Protein 8XJP (pdb70)

Structure (mmCIF, N/CA/C/O backbone):
data_8XJP
#
_entry.id   8XJP
#
_cell.length_a   77.716
_cell.length_b   77.716
_cell.length_c   139.152
_cell.angle_alpha   90.00
_cell.angle_beta   90.00
_cell.angle_gamma   90.00
#
_symmetry.space_group_name_H-M   'P 43 21 2'
#
loop_
_entity.id
_entity.type
_entity.pdbx_description
1 polymer Sulfotransferase
2 non-polymer "ADENOSINE-3'-5'-DIPHOSPHATE"
3 non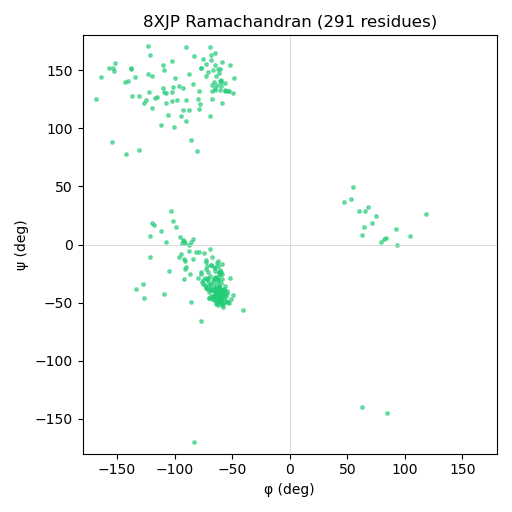-polymer 2-BROMOPHENOL
4 water water
#
loop_
_atom_site.group_PDB
_atom_site.id
_atom_site.type_symbol
_atom_site.label_atom_id
_atom_site.label_alt_id
_atom_site.label_comp_id
_atom_site.label_asym_id
_atom_site.label_entity_id
_atom_site.label_seq_id
_atom_site.pdbx_PDB_ins_code
_atom_site.Cartn_x
_atom_site.Cartn_y
_atom_site.Cartn_z
_atom_site.occupancy
_atom_site.B_iso_or_equiv
_atom_site.auth_seq_id
_atom_site.auth_comp_id
_atom_site.auth_asym_id
_atom_site.auth_atom_id
_atom_site.pdbx_PDB_model_num
ATOM 1 N N . THR A 1 3 ? -11.342 38.043 18.834 1.00 22.87 3 THR A N 1
ATOM 2 C CA . THR A 1 3 ? -11.118 37.771 17.416 1.00 25.79 3 THR A CA 1
ATOM 3 C C . THR A 1 3 ? -10.312 36.472 17.226 1.00 25.68 3 THR A C 1
ATOM 4 O O . THR A 1 3 ? -10.534 35.724 16.267 1.00 24.44 3 THR A O 1
ATOM 8 N N . VAL A 1 4 ? -9.381 36.194 18.143 1.00 20.27 4 VAL A N 1
ATOM 9 C CA . VAL A 1 4 ? -8.680 34.914 18.077 1.00 21.26 4 VAL A CA 1
ATOM 10 C C . VAL A 1 4 ? -9.592 33.763 18.481 1.00 18.01 4 VAL A C 1
ATOM 11 O O . VAL A 1 4 ? -9.316 32.611 18.126 1.00 17.38 4 VAL A O 1
ATOM 15 N N . ASP A 1 5 ? -10.700 34.044 19.182 1.00 20.82 5 ASP A N 1
ATOM 16 C CA . ASP A 1 5 ? -11.471 32.960 19.798 1.00 21.39 5 ASP A CA 1
ATOM 17 C C . ASP A 1 5 ? -11.908 31.902 18.804 1.00 16.41 5 ASP A C 1
ATOM 18 O O . ASP A 1 5 ? -11.929 30.713 19.143 1.00 14.37 5 ASP A O 1
ATOM 23 N N . ARG A 1 6 ? -12.231 32.299 17.576 1.00 13.34 6 ARG A N 1
ATOM 24 C CA . ARG A 1 6 ? -12.671 31.327 16.592 1.00 17.40 6 ARG A CA 1
ATOM 25 C C . ARG A 1 6 ? -11.595 30.294 16.273 1.00 14.51 6 ARG A C 1
ATOM 26 O O . ARG A 1 6 ? -11.918 29.232 15.742 1.00 11.87 6 ARG A O 1
ATOM 34 N N . TYR A 1 7 ? -10.326 30.563 16.590 1.00 14.02 7 TYR A N 1
ATOM 35 C CA . TYR A 1 7 ? -9.280 29.586 16.309 1.00 14.88 7 TYR A CA 1
ATOM 36 C C . TYR A 1 7 ? -9.009 28.627 17.461 1.00 12.32 7 TYR A C 1
ATOM 37 O O . TYR A 1 7 ? -8.450 27.546 17.225 1.00 12.14 7 TYR A O 1
ATOM 46 N N . LEU A 1 8 ? -9.379 28.998 18.681 1.00 8.03 8 LEU A N 1
ATOM 47 C CA . LEU A 1 8 ? -9.051 28.234 19.875 1.00 9.72 8 LEU A CA 1
ATOM 48 C C . LEU A 1 8 ? -9.952 27.019 19.995 1.00 13.89 8 LEU A C 1
ATOM 49 O O . LEU A 1 8 ? -11.101 27.030 19.539 1.00 13.08 8 LEU A O 1
ATOM 54 N N . ARG A 1 9 ? -9.430 25.970 20.636 1.00 9.55 9 ARG A N 1
ATOM 55 C CA . ARG A 1 9 ? -10.216 24.753 20.888 1.00 11.36 9 ARG A CA 1
ATOM 56 C C . ARG A 1 9 ? -10.831 24.210 19.602 1.00 14.18 9 ARG A C 1
ATOM 57 O O . ARG A 1 9 ? -11.975 23.750 19.577 1.00 12.44 9 ARG A O 1
ATOM 65 N N . GLN A 1 10 ? -10.077 24.278 18.520 1.00 10.21 10 GLN A N 1
ATOM 66 C CA . GLN A 1 10 ? -10.513 23.702 17.259 1.00 13.74 10 GLN A CA 1
ATOM 67 C C . GLN A 1 10 ? -9.669 22.477 16.940 1.00 12.89 10 GLN A C 1
ATOM 68 O O . GLN A 1 10 ? -8.520 22.395 17.386 1.00 12.46 10 GLN A O 1
ATOM 74 N N . PRO A 1 11 ? -10.183 21.527 16.155 1.00 13.19 11 PRO A N 1
ATOM 75 C CA . PRO A 1 11 ? -9.354 20.391 15.738 1.00 13.32 11 PRO A CA 1
ATOM 76 C C . PRO A 1 11 ? -8.134 20.877 14.978 1.00 11.86 11 PRO A C 1
ATOM 77 O O . PRO A 1 11 ? -8.125 21.973 14.420 1.00 12.33 11 PRO A O 1
ATOM 81 N N . TRP A 1 12 ? -7.097 20.035 14.957 1.00 11.05 12 TRP A N 1
ATOM 82 C CA . TRP A 1 12 ? -5.840 20.418 14.320 1.00 13.50 12 TRP A CA 1
ATOM 83 C C . TRP A 1 12 ? -6.053 20.731 12.844 1.00 13.19 12 TRP A C 1
ATOM 84 O O . TRP A 1 12 ? -6.831 20.063 12.160 1.00 16.27 12 TRP A O 1
ATOM 95 N N . SER A 1 13 ? -5.348 21.751 12.353 1.00 13.75 13 SER A N 1
ATOM 96 C CA . SER A 1 13 ? -5.156 21.937 10.920 1.00 18.48 13 SER A CA 1
ATOM 97 C C . SER A 1 13 ? -3.989 21.057 10.477 1.00 18.98 13 SER A C 1
ATOM 98 O O . SER A 1 13 ? -3.489 20.211 11.228 1.00 14.90 13 SER A O 1
ATOM 101 N N . VAL A 1 14 ? -3.535 21.247 9.243 1.00 17.49 14 VAL A N 1
ATOM 102 C CA . VAL A 1 14 ? -2.400 20.479 8.734 1.00 16.25 14 VAL A CA 1
ATOM 103 C C . VAL A 1 14 ? -1.552 21.388 7.855 1.00 18.20 14 VAL A C 1
ATOM 104 O O . VAL A 1 14 ? -2.073 22.233 7.122 1.00 16.13 14 VAL A O 1
ATOM 108 N N . VAL A 1 15 ? -0.233 21.247 7.972 1.00 14.93 15 VAL A N 1
ATOM 109 C CA . VAL A 1 15 ? 0.715 21.987 7.148 1.00 16.87 15 VAL A CA 1
ATOM 110 C C . VAL A 1 15 ? 1.799 20.999 6.732 1.00 19.70 15 VAL A C 1
ATOM 111 O O . VAL A 1 15 ? 2.332 20.270 7.572 1.00 13.95 15 VAL A O 1
ATOM 115 N N . HIS A 1 16 ? 2.072 20.924 5.429 1.00 17.93 16 HIS A N 1
ATOM 116 C CA . HIS A 1 16 ? 3.062 19.994 4.886 1.00 17.52 16 HIS A CA 1
ATOM 117 C C . HIS A 1 16 ? 2.871 18.590 5.458 1.00 22.16 16 HIS A C 1
ATOM 118 O O . HIS A 1 16 ? 3.829 17.859 5.709 1.00 21.34 16 HIS A O 1
ATOM 125 N N . GLY A 1 17 ? 1.606 18.206 5.672 1.00 18.61 17 GLY A N 1
ATOM 126 C CA . GLY A 1 17 ? 1.281 16.869 6.123 1.00 15.86 17 GLY A CA 1
ATOM 127 C C . GLY A 1 17 ? 1.422 16.631 7.613 1.00 14.88 17 GLY A C 1
ATOM 128 O O . GLY A 1 17 ? 1.219 15.496 8.062 1.00 17.25 17 GLY A O 1
ATOM 129 N N . ILE A 1 18 ? 1.723 17.658 8.388 1.00 16.78 18 ILE A N 1
ATOM 130 C CA . ILE A 1 18 ? 1.932 17.558 9.832 1.00 14.70 18 ILE A CA 1
ATOM 131 C C . ILE A 1 18 ? 0.753 18.224 10.537 1.00 14.06 18 ILE A C 1
ATOM 132 O O . ILE A 1 18 ? 0.410 19.363 10.201 1.00 11.71 18 ILE A O 1
ATOM 137 N N . PRO A 1 19 ? 0.138 17.585 11.531 1.00 11.67 19 PRO A N 1
ATOM 138 C CA . PRO A 1 19 ? -0.932 18.263 12.275 1.00 12.20 19 PRO A CA 1
ATOM 139 C C . PRO A 1 19 ? -0.397 19.523 12.940 1.00 14.58 19 PRO A C 1
ATOM 140 O O . PRO A 1 19 ? 0.722 19.547 13.451 1.00 16.10 19 PRO A O 1
ATOM 144 N N . MET A 1 20 ? -1.210 20.578 12.926 1.00 11.30 20 MET A N 1
ATOM 145 C CA . MET A 1 20 ? -0.791 21.890 13.381 1.00 9.91 20 MET A CA 1
ATOM 146 C C . MET A 1 20 ? -1.860 22.503 14.272 1.00 15.01 20 MET A C 1
ATOM 147 O O . MET A 1 20 ? -3.053 22.317 14.028 1.00 12.61 20 MET A O 1
ATOM 152 N N . VAL A 1 21 ? -1.414 23.239 15.298 1.00 12.03 21 VAL A N 1
ATOM 153 C CA . VAL A 1 21 ? -2.291 24.107 16.089 1.00 12.30 21 VAL A CA 1
ATOM 154 C C . VAL A 1 21 ? -3.128 24.984 15.161 1.00 12.55 21 VAL A C 1
ATOM 155 O O . VAL A 1 21 ? -2.591 25.647 14.265 1.00 12.92 21 VAL A O 1
ATOM 159 N N . CYS A 1 22 ? -4.445 25.021 15.390 1.00 11.52 22 CYS A N 1
ATOM 160 C CA . CYS A 1 22 ? -5.343 25.706 14.459 1.00 14.30 22 CYS A CA 1
ATOM 161 C C . CYS A 1 22 ? -4.932 27.161 14.222 1.00 12.43 22 CYS A C 1
ATOM 162 O O . CYS A 1 22 ? -4.853 27.622 13.073 1.00 11.58 22 CYS A O 1
ATOM 165 N N . ALA A 1 23 ? -4.673 27.906 15.295 1.00 8.75 23 ALA A N 1
ATOM 166 C CA . ALA A 1 23 ? -4.347 29.322 15.143 1.00 10.60 23 ALA A CA 1
ATOM 167 C C . ALA A 1 23 ? -3.020 29.549 14.420 1.00 13.94 23 ALA A C 1
ATOM 168 O O . ALA A 1 23 ? -2.792 30.650 13.914 1.00 12.63 23 ALA A O 1
ATOM 170 N N . PHE A 1 24 ? -2.151 28.541 14.358 1.00 15.71 24 PHE A N 1
ATOM 171 C CA . PHE A 1 24 ? -0.824 28.719 13.770 1.00 14.33 24 PHE A CA 1
ATOM 172 C C . PHE A 1 24 ? -0.820 28.498 12.262 1.00 15.21 24 PHE A C 1
ATOM 173 O O . PHE A 1 24 ? 0.072 29.001 11.561 1.00 15.03 24 PHE A O 1
ATOM 181 N N . ALA A 1 25 ? -1.765 27.724 11.751 1.00 12.80 25 ALA A N 1
ATOM 182 C CA . ALA A 1 25 ? -1.705 27.228 10.389 1.00 9.99 25 ALA A CA 1
ATOM 183 C C . ALA A 1 25 ? -1.973 28.282 9.310 1.00 13.62 25 ALA A C 1
ATOM 184 O O . ALA A 1 25 ? -1.362 28.199 8.241 1.00 15.86 25 ALA A O 1
ATOM 186 N N . PRO A 1 26 ? -2.897 29.239 9.493 1.00 16.29 26 PRO A N 1
ATOM 187 C CA . PRO A 1 26 ? -3.131 30.226 8.425 1.00 21.57 26 PRO A CA 1
ATOM 188 C C . PRO A 1 26 ? -1.878 31.040 8.144 1.00 20.25 26 PRO A C 1
ATOM 189 O O . PRO A 1 26 ? -1.074 31.303 9.037 1.00 18.62 26 PRO A O 1
ATOM 193 N N . ASN A 1 27 ? -1.717 31.439 6.882 1.00 24.45 27 ASN A N 1
ATOM 194 C CA . ASN A 1 27 ? -0.572 32.252 6.466 1.00 21.44 27 ASN A CA 1
ATOM 195 C C . ASN A 1 27 ? 0.743 31.576 6.851 1.00 16.52 27 ASN A C 1
ATOM 196 O O . ASN A 1 27 ? 1.620 32.183 7.466 1.00 22.93 27 ASN A O 1
ATOM 201 N N . TRP A 1 28 ? 0.853 30.293 6.508 1.00 17.54 28 TRP A N 1
ATOM 202 C CA . TRP A 1 28 ? 2.022 29.497 6.857 1.00 19.38 28 TRP A CA 1
ATOM 203 C C . TRP A 1 28 ? 3.241 29.866 6.022 1.00 23.61 28 TRP A C 1
ATOM 204 O O . TRP A 1 28 ? 4.357 29.451 6.365 1.00 23.32 28 TRP A O 1
ATOM 215 N N . GLU A 1 29 ? 3.063 30.618 4.930 1.00 23.67 29 GLU A N 1
ATOM 216 C CA . GLU A 1 29 ? 4.217 31.110 4.184 1.00 27.20 29 GLU A CA 1
ATOM 217 C C . GLU A 1 29 ? 5.136 31.965 5.051 1.00 23.96 29 GLU A C 1
ATOM 218 O O . GLU A 1 29 ? 6.336 32.056 4.762 1.00 26.21 29 GLU A O 1
ATOM 224 N N . ARG A 1 30 ? 4.609 32.580 6.116 1.00 18.31 30 ARG A N 1
ATOM 225 C CA . ARG A 1 30 ? 5.455 33.346 7.022 1.00 19.30 30 ARG A CA 1
ATOM 226 C C . ARG A 1 30 ? 6.481 32.444 7.688 1.00 19.45 30 ARG A C 1
ATOM 227 O O . ARG A 1 30 ? 7.562 32.903 8.072 1.00 20.05 30 ARG A O 1
ATOM 235 N N . VAL A 1 31 ? 6.158 31.166 7.845 1.00 20.39 31 VAL A N 1
ATOM 236 C CA . VAL A 1 31 ? 7.113 30.228 8.416 1.00 23.56 31 VAL A CA 1
ATOM 237 C C . VAL A 1 31 ? 8.030 29.679 7.342 1.00 15.61 31 VAL A C 1
ATOM 238 O O . VAL A 1 31 ? 9.251 29.703 7.500 1.00 18.76 31 VAL A O 1
ATOM 242 N N . ASP A 1 32 ? 7.442 29.207 6.238 1.00 21.66 32 ASP A N 1
ATOM 243 C CA . ASP A 1 32 ? 8.226 28.724 5.104 1.00 20.73 32 ASP A CA 1
ATOM 244 C C . ASP A 1 32 ? 9.293 29.727 4.705 1.00 22.21 32 ASP A C 1
ATOM 245 O O . ASP A 1 32 ? 10.448 29.353 4.461 1.00 22.63 32 ASP A O 1
ATOM 250 N N . ASN A 1 33 ? 8.943 31.009 4.652 1.00 19.85 33 ASN A N 1
ATOM 251 C CA . ASN A 1 33 ? 9.884 32.016 4.181 1.00 23.58 33 ASN A CA 1
ATOM 252 C C . ASN A 1 33 ? 10.490 32.822 5.319 1.00 22.25 33 ASN A C 1
ATOM 253 O O . ASN A 1 33 ? 10.866 33.982 5.128 1.00 23.75 33 ASN A O 1
ATOM 258 N N . PHE A 1 34 ? 10.605 32.234 6.507 1.00 20.97 34 PHE A N 1
ATOM 259 C CA . PHE A 1 34 ? 11.190 32.968 7.616 1.00 19.71 34 PHE A CA 1
ATOM 260 C C . PHE A 1 34 ? 12.650 33.287 7.335 1.00 21.65 34 PHE A C 1
ATOM 261 O O . PHE A 1 34 ? 13.425 32.422 6.924 1.00 18.23 34 PHE A O 1
ATOM 269 N N . GLN A 1 35 ? 13.027 34.538 7.570 1.00 20.57 35 GLN A N 1
ATOM 270 C CA . GLN A 1 35 ? 14.386 35.000 7.296 1.00 24.51 35 GLN A CA 1
ATOM 271 C C . GLN A 1 35 ? 15.207 34.783 8.562 1.00 17.27 35 GLN A C 1
ATOM 272 O O . GLN A 1 35 ? 15.022 35.481 9.560 1.00 21.60 35 GLN A O 1
ATOM 278 N N . SER A 1 36 ? 16.091 33.783 8.555 1.00 21.36 36 SER A N 1
ATOM 279 C CA . SER A 1 36 ? 16.942 33.575 9.719 1.00 18.24 36 SER A CA 1
ATOM 280 C C . SER A 1 36 ? 18.236 34.379 9.579 1.00 21.14 36 SER A C 1
ATOM 281 O O . SER A 1 36 ? 18.550 34.915 8.517 1.00 20.92 36 SER A O 1
ATOM 284 N N . ARG A 1 37 ? 19.002 34.434 10.670 1.00 17.70 37 ARG A N 1
ATOM 285 C CA . ARG A 1 37 ? 20.333 35.028 10.687 1.00 20.18 37 ARG A CA 1
ATOM 286 C C . ARG A 1 37 ? 21.348 33.962 11.091 1.00 25.38 37 ARG A C 1
ATOM 287 O O . ARG A 1 37 ? 21.032 33.095 11.918 1.00 21.80 37 ARG A O 1
ATOM 295 N N . PRO A 1 38 ? 22.571 33.996 10.544 1.00 21.51 38 PRO A N 1
ATOM 296 C CA . PRO A 1 38 ? 23.561 32.964 10.906 1.00 23.61 38 PRO A CA 1
ATOM 297 C C . PRO A 1 38 ? 23.747 32.801 12.401 1.00 19.79 38 PRO A C 1
ATOM 298 O O . PRO A 1 38 ? 24.051 31.695 12.870 1.00 19.86 38 PRO A O 1
ATOM 302 N N . GLU A 1 39 ? 23.534 33.863 13.166 1.00 17.25 39 GLU A N 1
ATOM 303 C CA . GLU A 1 39 ? 23.744 33.867 14.602 1.00 20.28 39 GLU A CA 1
ATOM 304 C C . GLU A 1 39 ? 22.568 33.270 15.374 1.00 20.99 39 GLU A C 1
ATOM 305 O O . GLU A 1 39 ? 22.660 33.141 16.604 1.00 19.29 39 GLU A O 1
ATOM 311 N N . ASP A 1 40 ? 21.465 32.947 14.698 1.00 22.78 40 ASP A N 1
ATOM 312 C CA . ASP A 1 40 ? 20.285 32.442 15.388 1.00 18.60 40 ASP A CA 1
ATOM 313 C C . ASP A 1 40 ? 20.580 31.112 16.064 1.00 22.21 40 ASP A C 1
ATOM 314 O O . ASP A 1 40 ? 21.228 30.231 15.489 1.00 21.65 40 ASP A O 1
ATOM 319 N N . ILE A 1 41 ? 20.088 30.975 17.289 1.00 18.31 41 ILE A N 1
ATOM 320 C CA . ILE A 1 41 ? 20.143 29.732 18.045 1.00 12.29 41 ILE A CA 1
ATOM 321 C C . ILE A 1 41 ? 18.727 29.178 18.077 1.00 14.61 41 ILE A C 1
ATOM 322 O O . ILE A 1 41 ? 17.807 29.855 18.542 1.00 17.04 41 ILE A O 1
ATOM 327 N N . VAL A 1 42 ? 18.546 27.964 17.576 1.00 11.80 42 VAL A N 1
ATOM 328 C CA . VAL A 1 42 ? 17.228 27.336 17.516 1.00 12.47 42 VAL A CA 1
ATOM 329 C C . VAL A 1 42 ? 17.132 26.316 18.643 1.00 12.53 42 VAL A C 1
ATOM 330 O O . VAL A 1 42 ? 17.963 25.403 18.738 1.00 13.11 42 VAL A O 1
ATOM 334 N N . VAL A 1 43 ? 16.117 26.466 19.490 1.00 12.45 43 VAL A N 1
ATOM 335 C CA . VAL A 1 43 ? 15.752 25.457 20.483 1.00 10.71 43 VAL A CA 1
ATOM 336 C C . VAL A 1 43 ? 14.553 24.702 19.918 1.00 10.47 43 VAL A C 1
ATOM 337 O O . VAL A 1 43 ? 13.420 25.195 19.949 1.00 11.18 43 VAL A O 1
ATOM 341 N N . ALA A 1 44 ? 14.812 23.519 19.373 1.00 10.86 44 ALA A N 1
ATOM 342 C CA . ALA A 1 44 ? 13.826 22.704 18.681 1.00 9.54 44 ALA A CA 1
ATOM 343 C C . ALA A 1 44 ? 13.509 21.468 19.512 1.00 9.41 44 ALA A C 1
ATOM 344 O O . ALA A 1 44 ? 14.411 20.827 20.054 1.00 9.34 44 ALA A O 1
ATOM 346 N N . THR A 1 45 ? 12.221 21.148 19.633 1.00 8.40 45 THR A N 1
ATOM 347 C CA . THR A 1 45 ? 11.758 20.018 20.439 1.00 10.29 45 THR A CA 1
ATOM 348 C C . THR A 1 45 ? 10.430 19.520 19.891 1.00 10.12 45 THR A C 1
ATOM 349 O O . THR A 1 45 ? 9.645 20.300 19.348 1.00 9.30 45 THR A O 1
ATOM 353 N N . PHE A 1 46 ? 10.160 18.224 20.082 1.00 8.65 46 PHE A N 1
ATOM 354 C CA . PHE A 1 46 ? 8.772 17.795 20.129 1.00 8.95 46 PHE A CA 1
ATOM 355 C C . PHE A 1 46 ? 8.136 18.409 21.376 1.00 8.43 46 PHE A C 1
ATOM 356 O O . PHE A 1 46 ? 8.789 18.497 22.411 1.00 9.89 46 PHE A O 1
ATOM 364 N N . PRO A 1 47 ? 6.884 18.879 21.305 1.00 7.05 47 PRO A N 1
ATOM 365 C CA . PRO A 1 47 ? 6.294 19.560 22.465 1.00 9.19 47 PRO A CA 1
ATOM 366 C C . PRO A 1 47 ? 6.479 18.772 23.760 1.00 8.40 47 PRO A C 1
ATOM 367 O O . PRO A 1 47 ? 6.473 17.537 23.758 1.00 8.11 47 PRO A O 1
ATOM 371 N N . LYS A 1 48 ? 6.707 19.514 24.851 1.00 8.64 48 LYS A N 1
ATOM 372 C CA . LYS A 1 48 ? 6.709 19.026 26.229 1.00 8.56 48 LYS A CA 1
ATOM 373 C C . LYS A 1 48 ? 7.962 18.225 26.553 1.00 11.97 48 LYS A C 1
ATOM 374 O O . LYS A 1 48 ? 7.972 17.397 27.469 1.00 11.94 48 LYS A O 1
ATOM 380 N N . SER A 1 49 ? 9.038 18.491 25.823 1.00 10.17 49 SER A N 1
ATOM 381 C CA . SER A 1 49 ? 10.270 17.735 25.959 1.00 9.16 49 SER A CA 1
ATOM 382 C C . SER A 1 49 ? 11.377 18.519 26.654 1.00 11.78 49 SER A C 1
ATOM 383 O O . SER A 1 49 ? 12.484 17.994 26.807 1.00 11.92 49 SER A O 1
ATOM 386 N N . GLY A 1 50 ? 11.101 19.745 27.097 1.00 9.61 50 GLY A N 1
ATOM 387 C CA . GLY A 1 50 ? 12.075 20.542 27.820 1.00 12.49 50 GLY A CA 1
ATOM 388 C C . GLY A 1 50 ? 12.439 21.828 27.106 1.00 13.25 50 GLY A C 1
ATOM 389 O O . GLY A 1 50 ? 13.541 22.365 27.297 1.00 15.23 50 GLY A O 1
ATOM 390 N N . THR A 1 51 ? 11.519 22.331 26.281 1.00 11.35 51 THR A N 1
ATOM 391 C CA . THR A 1 51 ? 11.789 23.530 25.490 1.00 11.39 51 THR A CA 1
ATOM 392 C C . THR A 1 51 ? 12.043 24.729 26.391 1.00 16.35 51 THR A C 1
ATOM 393 O O . THR A 1 51 ? 13.004 25.492 26.198 1.00 16.23 51 THR A O 1
ATOM 397 N N . THR A 1 52 ? 11.171 24.924 27.379 1.00 12.57 52 THR A N 1
ATOM 398 C CA . THR A 1 52 ? 11.298 26.087 28.244 1.00 13.59 52 THR A CA 1
ATOM 399 C C . THR A 1 52 ? 12.560 26.000 29.078 1.00 13.90 52 THR A C 1
ATOM 400 O O . THR A 1 52 ? 13.253 27.004 29.298 1.00 16.18 52 THR A O 1
ATOM 404 N N . TRP A 1 53 ? 12.859 24.797 29.540 1.00 11.73 53 TRP A N 1
ATOM 405 C CA . TRP A 1 53 ? 13.986 24.578 30.424 1.00 15.01 53 TRP A CA 1
ATOM 406 C C . TRP A 1 53 ? 15.289 24.891 29.699 1.00 16.19 53 TRP A C 1
ATOM 407 O O . TRP A 1 53 ? 16.112 25.666 30.199 1.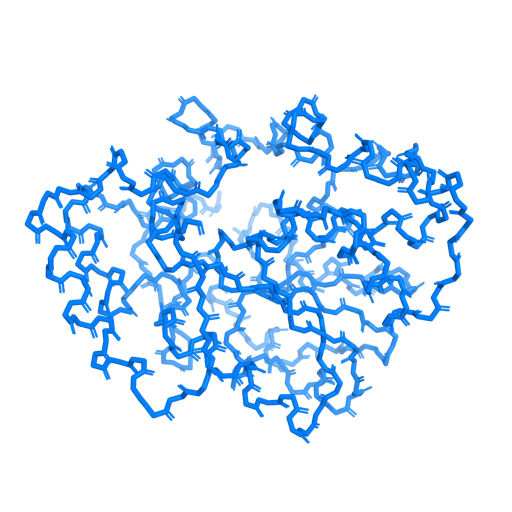00 13.52 53 TRP A O 1
ATOM 418 N N . VAL A 1 54 ? 15.437 24.399 28.469 1.00 13.97 54 VAL A N 1
ATOM 419 C CA . VAL A 1 54 ? 16.671 24.683 27.738 1.00 14.50 54 VAL A CA 1
ATOM 420 C C . VAL A 1 54 ? 16.696 26.125 27.251 1.00 14.27 54 VAL A C 1
ATOM 421 O O . VAL A 1 54 ? 17.758 26.758 27.226 1.00 12.33 54 VAL A O 1
ATOM 425 N N . SER A 1 55 ? 15.542 26.681 26.875 1.00 15.42 55 SER A N 1
ATOM 426 C CA . SER A 1 55 ? 15.508 28.091 26.492 1.00 13.81 55 SER A CA 1
ATOM 427 C C . SER A 1 55 ? 15.992 28.991 27.624 1.00 17.33 55 SER A C 1
ATOM 428 O O . SER A 1 55 ? 16.723 29.962 27.382 1.00 16.07 55 SER A O 1
ATOM 431 N N . GLU A 1 56 ? 15.596 28.694 28.870 1.00 16.54 56 GLU A N 1
ATOM 432 C CA . GLU A 1 56 ? 16.048 29.529 29.980 1.00 17.03 56 GLU A CA 1
ATOM 433 C C . GLU A 1 56 ? 17.541 29.366 30.222 1.00 17.41 56 GLU A C 1
ATOM 434 O O . GLU A 1 56 ? 18.227 30.338 30.556 1.00 21.93 56 GLU A O 1
ATOM 440 N N . ILE A 1 57 ? 18.057 28.146 30.064 1.00 13.86 57 ILE A N 1
ATOM 441 C CA . ILE A 1 57 ? 19.498 27.917 30.201 1.00 16.65 57 ILE A CA 1
ATOM 442 C C . ILE A 1 57 ? 20.263 28.707 29.150 1.00 16.86 57 ILE A C 1
ATOM 443 O O . ILE A 1 57 ? 21.262 29.371 29.453 1.00 17.95 57 ILE A O 1
ATOM 448 N N . VAL A 1 58 ? 19.818 28.622 27.891 1.00 15.25 58 VAL A N 1
ATOM 449 C CA . VAL A 1 58 ? 20.473 29.352 26.802 1.00 16.72 58 VAL A CA 1
ATOM 450 C C . VAL A 1 58 ? 20.479 30.844 27.093 1.00 21.65 58 VAL A C 1
ATOM 451 O O . VAL A 1 58 ? 21.520 31.513 27.014 1.00 20.40 58 VAL A O 1
ATOM 455 N N . ASP A 1 59 ? 19.313 31.391 27.428 1.00 20.78 59 ASP A N 1
ATOM 456 C CA . ASP A 1 59 ? 19.241 32.820 27.682 1.00 22.88 59 ASP A CA 1
ATOM 457 C C . ASP A 1 59 ? 20.132 33.203 28.858 1.00 21.02 59 ASP A C 1
ATOM 458 O O . ASP A 1 59 ? 20.785 34.251 28.839 1.00 25.92 59 ASP A O 1
ATOM 463 N N . MET A 1 60 ? 20.205 32.336 29.866 1.00 20.36 60 MET A N 1
ATOM 464 C CA . MET A 1 60 ? 21.064 32.585 31.020 1.00 22.83 60 MET A CA 1
ATOM 465 C C . MET A 1 60 ? 22.540 32.577 30.630 1.00 23.42 60 MET A C 1
ATOM 466 O O . MET A 1 60 ? 23.334 33.361 31.164 1.00 25.14 60 MET A O 1
ATOM 471 N N . ILE A 1 61 ? 22.937 31.664 29.738 1.00 22.61 61 ILE A N 1
ATOM 472 C CA . ILE A 1 61 ? 24.328 31.615 29.283 1.00 23.42 61 ILE A CA 1
ATOM 473 C C . ILE A 1 61 ? 24.680 32.883 28.519 1.00 26.30 61 ILE A C 1
ATOM 474 O O . ILE A 1 61 ? 25.769 33.451 28.688 1.00 24.61 61 ILE A O 1
ATOM 479 N N . LEU A 1 62 ? 23.770 33.344 27.662 1.00 20.97 62 LEU A N 1
ATOM 480 C CA . LEU A 1 62 ? 24.016 34.565 26.912 1.00 28.17 62 LEU A CA 1
ATOM 481 C C . LEU A 1 62 ? 24.119 35.782 27.826 1.00 32.00 62 LEU A C 1
ATOM 482 O O . LEU A 1 62 ? 24.687 36.801 27.420 1.00 32.27 62 LEU A O 1
ATOM 487 N N . GLN A 1 63 ? 23.587 35.696 29.046 1.00 30.14 63 GLN A N 1
ATOM 488 C CA . GLN A 1 63 ? 23.677 36.762 30.035 1.00 33.70 63 GLN A CA 1
ATOM 489 C C . GLN A 1 63 ? 24.790 36.524 31.049 1.00 33.14 63 GLN A C 1
ATOM 490 O O . GLN A 1 63 ? 24.804 37.169 32.104 1.00 37.10 63 GLN A O 1
ATOM 496 N N . GLY A 1 64 ? 25.712 35.606 30.767 1.00 34.22 64 GLY A N 1
ATOM 497 C CA . GLY A 1 64 ? 26.826 35.370 31.668 1.00 34.82 64 GLY A CA 1
ATOM 498 C C . GLY A 1 64 ? 26.443 34.828 33.026 1.00 37.18 64 GLY A C 1
ATOM 499 O O . GLY A 1 64 ? 27.264 34.850 33.951 1.00 32.16 64 GLY A O 1
ATOM 500 N N . GLY A 1 65 ? 25.215 34.341 33.176 1.00 35.12 65 GLY A N 1
ATOM 501 C CA . GLY A 1 65 ? 24.748 33.823 34.444 1.00 38.40 65 GLY A CA 1
ATOM 502 C C . GLY A 1 65 ? 24.046 34.817 35.342 1.00 39.54 65 GLY A C 1
ATOM 503 O O . GLY A 1 65 ? 23.836 34.518 36.523 1.00 46.59 65 GLY A O 1
ATOM 504 N N . ASP A 1 66 ? 23.673 35.985 34.830 1.00 42.22 66 ASP A N 1
ATOM 505 C CA . ASP A 1 66 ? 23.005 36.988 35.646 1.00 48.95 66 ASP A CA 1
ATOM 506 C C . ASP A 1 66 ? 21.501 36.750 35.626 1.00 49.15 66 ASP A C 1
ATOM 507 O O . ASP A 1 66 ? 20.882 36.882 34.562 1.00 48.27 66 ASP A O 1
ATOM 512 N N . PRO A 1 67 ? 20.875 36.422 36.761 1.00 52.19 67 PRO A N 1
ATOM 513 C CA . PRO A 1 67 ? 19.430 36.137 36.741 1.00 50.71 67 PRO A CA 1
ATOM 514 C C . PRO A 1 67 ? 18.577 37.318 36.319 1.00 54.87 67 PRO A C 1
ATOM 515 O O . PRO A 1 67 ? 17.537 37.117 35.680 1.00 56.81 67 PRO A O 1
ATOM 519 N N . GLU A 1 68 ? 18.986 38.547 36.635 1.00 56.59 68 GLU A N 1
ATOM 520 C CA . GLU A 1 68 ? 18.047 39.658 36.557 1.00 58.72 68 GLU A CA 1
ATOM 521 C C . GLU A 1 68 ? 17.786 40.134 35.133 1.00 53.51 68 GLU A C 1
ATOM 522 O O . GLU A 1 68 ? 16.714 40.690 34.873 1.00 51.78 68 GLU A O 1
ATOM 524 N N . LYS A 1 69 ? 18.724 39.930 34.204 1.00 51.43 69 LYS A N 1
ATOM 525 C CA . LYS A 1 69 ? 18.433 40.239 32.808 1.00 51.68 69 LYS A CA 1
ATOM 526 C C . LYS A 1 69 ? 17.402 39.290 32.216 1.00 53.67 69 LYS A C 1
ATOM 527 O O . LYS A 1 69 ? 16.820 39.599 31.171 1.00 52.94 69 LYS A O 1
ATOM 533 N N . CYS A 1 70 ? 17.176 38.139 32.850 1.00 49.77 70 CYS A N 1
ATOM 534 C CA . CYS A 1 70 ? 16.166 37.183 32.422 1.00 47.37 70 CYS A CA 1
ATOM 535 C C . CYS A 1 70 ? 14.841 37.367 33.148 1.00 45.23 70 CYS A C 1
ATOM 536 O O . CYS A 1 70 ? 13.855 36.731 32.768 1.00 42.62 70 CYS A O 1
ATOM 539 N N . LYS A 1 71 ? 14.797 38.223 34.173 1.00 50.22 71 LYS A N 1
ATOM 540 C CA . LYS A 1 71 ? 13.575 38.519 34.912 1.00 48.30 71 LYS A CA 1
ATOM 541 C C . LYS A 1 71 ? 12.799 39.690 34.327 1.00 48.13 71 LYS A C 1
ATOM 542 O O . LYS A 1 71 ? 11.608 39.844 34.623 1.00 44.23 71 LYS A O 1
ATOM 544 N N . ARG A 1 72 ? 13.459 40.523 33.518 1.00 50.25 72 ARG A N 1
ATOM 545 C CA . ARG A 1 72 ? 12.853 41.735 32.980 1.00 48.49 72 ARG A CA 1
ATOM 546 C C . ARG A 1 72 ? 11.627 41.452 32.119 1.00 47.23 72 ARG A C 1
ATOM 547 O O . ARG A 1 72 ? 10.751 42.319 32.011 1.00 48.30 72 ARG A O 1
ATOM 555 N N . ASP A 1 73 ? 11.546 40.269 31.509 1.00 41.93 73 ASP A N 1
ATOM 556 C CA . ASP A 1 73 ? 10.445 39.911 30.623 1.00 39.16 73 ASP A CA 1
ATOM 557 C C . ASP A 1 73 ? 10.230 38.406 30.653 1.00 37.34 73 ASP A C 1
ATOM 558 O O . ASP A 1 73 ? 11.148 37.637 30.958 1.00 32.12 73 ASP A O 1
ATOM 563 N N . ALA A 1 74 ? 9.005 38.001 30.321 1.00 30.29 74 ALA A N 1
ATOM 564 C CA . ALA A 1 74 ? 8.642 36.591 30.343 1.00 30.57 74 ALA A CA 1
ATOM 565 C C . ALA A 1 74 ? 9.328 35.835 29.212 1.00 27.12 74 ALA A C 1
ATOM 566 O O . ALA A 1 74 ? 9.558 36.373 28.127 1.00 28.36 74 ALA A O 1
ATOM 568 N N . ILE A 1 75 ? 9.630 34.559 29.469 1.00 27.57 75 ILE A N 1
ATOM 569 C CA . ILE A 1 75 ? 10.390 33.756 28.516 1.00 25.85 75 ILE A CA 1
ATOM 570 C C . ILE A 1 75 ? 9.690 33.651 27.166 1.00 23.54 75 ILE A C 1
ATOM 571 O O . ILE A 1 75 ? 10.348 33.432 26.142 1.00 25.71 75 ILE A O 1
ATOM 576 N N . VAL A 1 76 ? 8.371 33.831 27.121 1.00 25.65 76 VAL A N 1
ATOM 577 C CA . VAL A 1 76 ? 7.700 33.779 25.831 1.00 28.82 76 VAL A CA 1
ATOM 578 C C . VAL A 1 76 ? 8.035 35.005 24.991 1.00 29.51 76 VAL A C 1
ATOM 579 O O . VAL A 1 76 ? 7.981 34.946 23.755 1.00 30.44 76 VAL A O 1
ATOM 583 N N . ASN A 1 77 ? 8.429 36.104 25.626 1.00 23.33 77 ASN A N 1
ATOM 584 C CA . ASN A 1 77 ? 8.905 37.260 24.884 1.00 26.79 77 ASN A CA 1
ATOM 585 C C . ASN A 1 77 ? 10.417 37.239 24.695 1.00 27.58 77 ASN A C 1
ATOM 586 O O . ASN A 1 77 ? 10.919 37.748 23.686 1.00 27.55 77 ASN A O 1
ATOM 591 N N . ARG A 1 78 ? 11.152 36.645 25.630 1.00 24.23 78 ARG A N 1
ATOM 592 C CA . ARG A 1 78 ? 12.598 36.547 25.469 1.00 23.59 78 ARG A CA 1
ATOM 593 C C . ARG A 1 78 ? 12.988 35.475 24.459 1.00 27.00 78 ARG A C 1
ATOM 594 O O . ARG A 1 78 ? 14.027 35.601 23.800 1.00 24.04 78 ARG A O 1
ATOM 602 N N . VAL A 1 79 ? 12.185 34.418 24.337 1.00 21.74 79 VAL A N 1
ATOM 603 C CA . VAL A 1 79 ? 12.433 33.338 23.385 1.00 22.02 79 VAL A CA 1
ATOM 604 C C . VAL A 1 79 ? 11.154 33.064 22.603 1.00 20.17 79 VAL A C 1
ATOM 605 O O . VAL A 1 79 ? 10.432 32.101 22.910 1.00 19.86 79 VAL A O 1
ATOM 609 N N . PRO A 1 80 ? 10.851 33.857 21.573 1.00 18.64 80 PRO A N 1
ATOM 610 C CA . PRO A 1 80 ? 9.603 33.657 20.822 1.00 16.90 80 PRO A CA 1
ATOM 611 C C . PRO A 1 80 ? 9.566 32.298 20.139 1.00 19.59 80 PRO A C 1
ATOM 612 O O . PRO A 1 80 ? 10.596 31.735 19.759 1.00 18.47 80 PRO A O 1
ATOM 616 N N . MET A 1 81 ? 8.363 31.765 19.964 1.00 17.25 81 MET A N 1
ATOM 617 C CA . MET A 1 81 ? 8.224 30.563 19.159 1.00 14.00 81 MET A CA 1
ATOM 618 C C . MET A 1 81 ? 7.991 30.957 17.714 1.00 16.10 81 MET A C 1
ATOM 619 O O . MET A 1 81 ? 7.051 31.702 17.411 1.00 15.62 81 MET A O 1
ATOM 624 N N . LEU A 1 82 ? 8.856 30.444 16.835 1.00 12.94 82 LEU A N 1
ATOM 625 C CA . LEU A 1 82 ? 8.817 30.689 15.401 1.00 12.82 82 LEU A CA 1
ATOM 626 C C . LEU A 1 82 ? 7.407 30.689 14.823 1.00 17.10 82 LEU A C 1
ATOM 627 O O . LEU A 1 82 ? 6.973 31.663 14.196 1.00 13.67 82 LEU A O 1
ATOM 632 N N . GLU A 1 83 ? 6.677 29.597 15.030 1.00 14.70 83 GLU A N 1
ATOM 633 C CA . GLU A 1 83 ? 5.409 29.385 14.348 1.00 10.74 83 GLU A CA 1
ATOM 634 C C . GLU A 1 83 ? 4.204 29.916 15.118 1.00 15.43 83 GLU A C 1
ATOM 635 O O . GLU A 1 83 ? 3.081 29.797 14.624 1.00 16.51 83 GLU A O 1
ATOM 641 N N . PHE A 1 84 ? 4.405 30.526 16.280 1.00 14.34 84 PHE A N 1
AT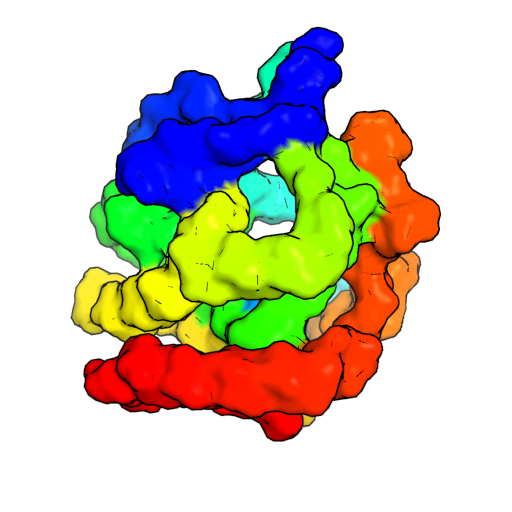OM 642 C CA . PHE A 1 84 ? 3.276 31.018 17.058 1.00 16.47 84 PHE A CA 1
ATOM 643 C C . PHE A 1 84 ? 2.472 32.050 16.278 1.00 17.28 84 PHE A C 1
ATOM 644 O O . PHE A 1 84 ? 3.025 32.916 15.594 1.00 19.62 84 PHE A O 1
ATOM 652 N N . ALA A 1 85 ? 1.150 31.962 16.398 1.00 16.31 85 ALA A N 1
ATOM 653 C CA . ALA A 1 85 ? 0.270 33.002 15.900 1.00 15.84 85 ALA A CA 1
ATOM 654 C C . ALA A 1 85 ? -0.992 32.980 16.737 1.00 17.51 85 ALA A C 1
ATOM 655 O O . ALA A 1 85 ? -1.391 31.930 17.248 1.00 11.29 85 ALA A O 1
ATOM 657 N N . ALA A 1 86 ? -1.591 34.157 16.893 1.00 19.96 86 ALA A N 1
ATOM 658 C CA . ALA A 1 86 ? -2.889 34.313 17.553 1.00 17.61 86 ALA A CA 1
ATOM 659 C C . ALA A 1 86 ? -3.624 35.391 16.781 1.00 18.11 86 ALA A C 1
ATOM 660 O O . ALA A 1 86 ? -3.681 36.553 17.202 1.00 22.58 86 ALA A O 1
ATOM 662 N N . PRO A 1 87 ? -4.174 35.044 15.619 1.00 16.00 87 PRO A N 1
ATOM 663 C CA . PRO A 1 87 ? -4.634 36.069 14.668 1.00 18.29 87 PRO A CA 1
ATOM 664 C C . PRO A 1 87 ? -5.681 36.983 15.280 1.00 27.53 87 PRO A C 1
ATOM 665 O O . PRO A 1 87 ? -6.729 36.534 15.749 1.00 24.43 87 PRO A O 1
ATOM 669 N N . GLY A 1 88 ? -5.373 38.280 15.293 1.00 26.21 88 GLY A N 1
ATOM 670 C CA . GLY A 1 88 ? -6.285 39.282 15.796 1.00 29.20 88 GLY A CA 1
ATOM 671 C C . GLY A 1 88 ? -6.115 39.637 17.252 1.00 30.95 88 GLY A C 1
ATOM 672 O O . GLY A 1 88 ? -6.865 40.484 17.753 1.00 34.57 88 GLY A O 1
ATOM 673 N N . GLU A 1 89 ? -5.171 39.021 17.948 1.00 29.44 89 GLU A N 1
ATOM 674 C CA . GLU A 1 89 ? -4.886 39.423 19.319 1.00 32.48 89 GLU A CA 1
ATOM 675 C C . GLU A 1 89 ? -3.415 39.726 19.544 1.00 33.01 89 GLU A C 1
ATOM 6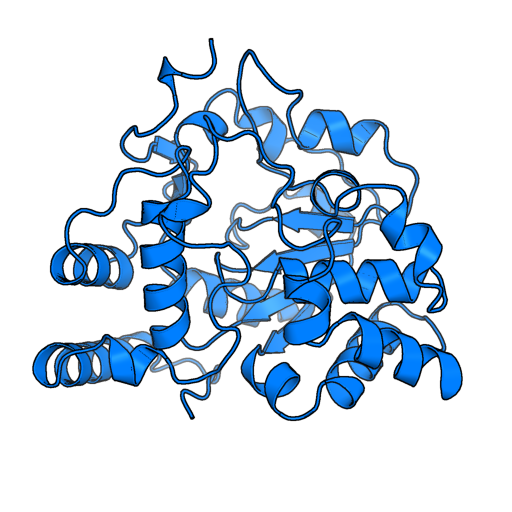76 O O . GLU A 1 89 ? -3.089 40.634 20.317 1.00 35.50 89 GLU A O 1
ATOM 682 N N . MET A 1 90 ? -2.520 39.013 18.873 1.00 30.23 90 MET A N 1
ATOM 683 C CA . MET A 1 90 ? -1.098 39.107 19.155 1.00 27.59 90 MET A CA 1
ATOM 684 C C . MET A 1 90 ? -0.332 39.133 17.843 1.00 25.25 90 MET A C 1
ATOM 685 O O . MET A 1 90 ? -0.799 38.578 16.842 1.00 24.27 90 MET A O 1
ATOM 690 N N . PRO A 1 91 ? 0.836 39.778 17.813 1.00 20.79 91 PRO A N 1
ATOM 691 C CA . PRO A 1 91 ? 1.705 39.646 16.637 1.00 22.16 91 PRO A CA 1
ATOM 692 C C . PRO A 1 91 ? 2.215 38.221 16.551 1.00 20.73 91 PRO A C 1
ATOM 693 O O . PRO A 1 91 ? 2.356 37.539 17.564 1.00 21.05 91 PRO A O 1
ATOM 697 N N . THR A 1 92 ? 2.464 37.760 15.331 1.00 22.92 92 THR A N 1
ATOM 698 C CA . THR A 1 92 ? 2.972 36.404 15.192 1.00 19.65 92 THR A CA 1
ATOM 699 C C . THR A 1 92 ? 4.386 36.318 15.753 1.00 19.05 92 THR A C 1
ATOM 700 O O . THR A 1 92 ? 5.089 37.322 15.896 1.00 22.02 92 THR A O 1
ATOM 704 N N . GLY A 1 93 ? 4.796 35.097 16.091 1.00 15.11 93 GLY A N 1
ATOM 705 C CA . GLY A 1 93 ? 6.169 34.896 16.517 1.00 19.22 93 GLY A CA 1
ATOM 706 C C . GLY A 1 93 ? 7.167 35.376 15.479 1.00 18.40 93 GLY A C 1
ATOM 707 O O . GLY A 1 93 ? 8.167 36.017 15.815 1.00 17.24 93 GLY A O 1
ATOM 708 N N . SER A 1 94 ? 6.903 35.077 14.203 1.00 15.20 94 SER A N 1
ATOM 709 C CA . SER A 1 94 ? 7.827 35.463 13.142 1.00 19.03 94 SER A CA 1
ATOM 710 C C . SER A 1 94 ? 7.981 36.978 13.068 1.00 23.18 94 SER A C 1
ATOM 711 O O . SER A 1 94 ? 9.098 37.494 12.927 1.00 21.34 94 SER A O 1
ATOM 714 N N . GLU A 1 95 ? 6.869 37.706 13.184 1.00 22.86 95 GLU A N 1
ATOM 715 C CA . GLU A 1 95 ? 6.929 39.162 13.196 1.00 21.57 95 GLU A CA 1
ATOM 716 C C . GLU A 1 95 ? 7.729 39.660 14.389 1.00 25.64 95 GLU A C 1
ATOM 717 O O . GLU A 1 95 ? 8.539 40.588 14.266 1.00 24.85 95 GLU A O 1
ATOM 723 N N . VAL A 1 96 ? 7.515 39.053 15.558 1.00 22.75 96 VAL A N 1
ATOM 724 C CA . VAL A 1 96 ? 8.229 39.479 16.757 1.00 19.61 96 VAL A CA 1
ATOM 725 C C . VAL A 1 96 ? 9.728 39.295 16.572 1.00 27.05 96 VAL A C 1
ATOM 726 O O . VAL A 1 96 ? 10.530 40.167 16.937 1.00 24.85 96 VAL A O 1
ATOM 730 N N . LEU A 1 97 ? 10.124 38.162 15.988 1.00 21.17 97 LEU A N 1
ATOM 731 C CA . LEU A 1 97 ? 11.540 37.835 15.853 1.00 21.34 97 LEU A CA 1
ATOM 732 C C . LEU A 1 97 ? 12.273 38.818 14.947 1.00 24.66 97 LEU A C 1
ATOM 733 O O . LEU A 1 97 ? 13.478 39.043 15.128 1.00 24.39 97 LEU A O 1
ATOM 738 N N . ALA A 1 98 ? 11.569 39.421 13.986 1.00 23.71 98 ALA A N 1
ATOM 739 C CA . ALA A 1 98 ? 12.225 40.337 13.055 1.00 26.30 98 ALA A CA 1
ATOM 740 C C . ALA A 1 98 ? 12.821 41.548 13.763 1.00 29.47 98 ALA A C 1
ATOM 741 O O . ALA A 1 98 ? 13.828 42.099 13.300 1.00 30.42 98 ALA A O 1
ATOM 743 N N . THR A 1 99 ? 12.233 41.974 14.883 1.00 28.34 99 THR A N 1
ATOM 744 C CA . THR A 1 99 ? 12.706 43.135 15.630 1.00 31.17 99 THR A CA 1
ATOM 745 C C . THR A 1 99 ? 13.523 42.758 16.868 1.00 33.96 99 THR A C 1
ATOM 746 O O . THR A 1 99 ? 13.675 43.585 17.775 1.00 35.15 99 THR A O 1
ATOM 750 N N . MET A 1 100 ? 14.065 41.516 16.926 1.00 29.29 100 MET A N 1
ATOM 751 C CA . MET A 1 100 ? 14.921 41.091 18.029 1.00 30.79 100 MET A CA 1
ATOM 752 C C . MET A 1 100 ? 16.383 41.269 17.644 1.00 24.69 100 MET A C 1
ATOM 753 O O . MET A 1 100 ? 16.765 40.922 16.519 1.00 22.63 100 MET A O 1
ATOM 758 N N . PRO A 1 101 ? 17.233 41.796 18.515 1.00 26.36 101 PRO A N 1
ATOM 759 C CA . PRO A 1 101 ? 18.662 41.862 18.194 1.00 27.36 101 PRO A CA 1
ATOM 760 C C . PRO A 1 101 ? 19.309 40.483 18.262 1.00 28.62 101 PRO A C 1
ATOM 761 O O . PRO A 1 101 ? 18.825 39.571 18.939 1.00 27.22 101 PRO A O 1
ATOM 765 N N . SER A 1 102 ? 20.429 40.331 17.521 1.00 23.79 102 SER A N 1
ATOM 766 C CA . SER A 1 102 ? 21.159 39.067 17.549 1.00 25.85 102 SER A CA 1
ATOM 767 C C . SER A 1 102 ? 21.988 38.959 18.827 1.00 26.85 102 SER A C 1
ATOM 768 O O . SER A 1 102 ? 22.361 39.976 19.418 1.00 26.73 102 SER A O 1
ATOM 771 N N . PRO A 1 103 ? 22.239 37.729 19.312 1.00 27.37 103 PRO A N 1
ATOM 772 C CA . PRO A 1 103 ? 21.767 36.447 18.789 1.00 22.48 103 PRO A CA 1
ATOM 773 C C . PRO A 1 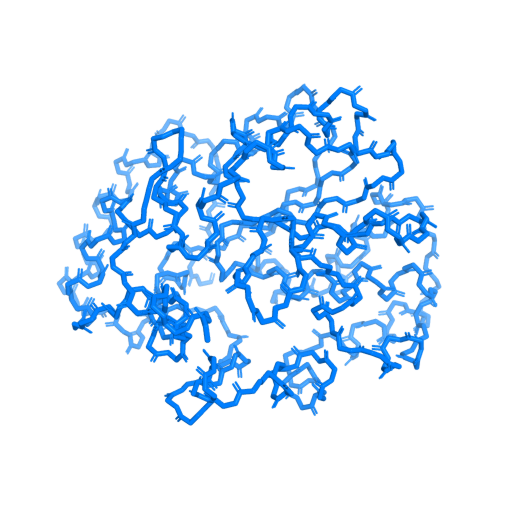103 ? 20.332 36.131 19.203 1.00 19.04 103 PRO A C 1
ATOM 774 O O . PRO A 1 103 ? 19.981 36.141 20.380 1.00 22.53 103 PRO A O 1
ATOM 778 N N . ARG A 1 104 ? 19.480 35.856 18.225 1.00 18.59 104 ARG A N 1
ATOM 779 C CA . ARG A 1 104 ? 18.098 35.509 18.512 1.00 19.83 104 ARG A CA 1
ATOM 780 C C . ARG A 1 104 ? 18.026 34.057 18.948 1.00 17.68 104 ARG A C 1
ATOM 781 O O . ARG A 1 104 ? 18.611 33.185 18.308 1.00 20.83 104 ARG A O 1
ATOM 789 N N . VAL A 1 105 ? 17.324 33.798 20.040 1.00 15.22 105 VAL A N 1
ATOM 790 C CA . VAL A 1 105 ? 17.032 32.435 20.458 1.00 15.81 105 VAL A CA 1
ATOM 791 C C . VAL A 1 105 ? 15.622 32.147 19.956 1.00 14.28 105 VAL A C 1
ATOM 792 O O . VAL A 1 105 ? 14.695 32.931 20.207 1.00 17.87 105 VAL A O 1
ATOM 796 N N . VAL A 1 106 ? 15.469 31.078 19.184 1.00 16.08 106 VAL A N 1
ATOM 797 C CA . VAL A 1 106 ? 14.228 30.800 18.468 1.00 13.95 106 VAL A CA 1
ATOM 798 C C . VAL A 1 106 ? 13.687 29.464 18.949 1.00 18.31 106 VAL A C 1
ATOM 799 O O . VAL A 1 106 ? 14.334 28.424 18.772 1.00 16.41 106 VAL A O 1
ATOM 803 N N . LYS A 1 107 ? 12.502 29.492 19.553 1.00 20.20 107 LYS A N 1
ATOM 804 C CA . LYS A 1 107 ? 11.802 28.275 19.936 1.00 15.74 107 LYS A CA 1
ATOM 805 C C . LYS A 1 107 ? 11.013 27.721 18.756 1.00 12.18 107 LYS A C 1
ATOM 806 O O . LYS A 1 107 ? 10.394 28.483 18.012 1.00 14.96 107 LYS A O 1
ATOM 812 N N . SER A 1 108 ? 11.033 26.398 18.570 1.00 9.74 108 SER A N 1
ATOM 813 C CA . SER A 1 108 ? 10.137 25.827 17.565 1.00 10.61 108 SER A CA 1
ATOM 814 C C . SER A 1 108 ? 9.869 24.361 17.860 1.00 12.18 108 SER A C 1
ATOM 815 O O . SER A 1 108 ? 10.705 23.665 18.428 1.00 9.09 108 SER A O 1
ATOM 818 N N . HIS A 1 109 ? 8.703 23.888 17.432 1.00 8.99 109 HIS A N 1
ATOM 819 C CA . HIS A 1 109 ? 8.413 22.470 17.515 1.00 8.90 109 HIS A CA 1
ATOM 820 C C . HIS A 1 109 ? 8.329 21.807 16.156 1.00 9.96 109 HIS A C 1
ATOM 821 O O . HIS A 1 109 ? 7.899 20.662 16.070 1.00 8.44 109 HIS A O 1
ATOM 828 N N . LEU A 1 110 ? 8.751 22.475 15.093 1.00 8.18 110 LEU A N 1
ATOM 829 C CA . LEU A 1 110 ? 8.601 21.887 13.772 1.00 10.69 110 LEU A CA 1
ATOM 830 C C . LEU A 1 110 ? 9.498 20.661 13.613 1.00 7.83 110 LEU A C 1
ATOM 831 O O . LEU A 1 110 ? 10.661 20.693 14.030 1.00 11.40 110 LEU A O 1
ATOM 836 N N . PRO A 1 111 ? 8.994 19.577 13.012 1.00 9.99 111 PRO A N 1
ATOM 837 C CA . PRO A 1 111 ? 9.877 18.513 12.540 1.00 12.12 111 PRO A CA 1
ATOM 838 C C . PRO A 1 111 ? 10.978 19.079 11.656 1.00 12.74 111 PRO A C 1
ATOM 839 O O . PRO A 1 111 ? 10.828 20.140 11.043 1.00 12.87 111 PRO A O 1
ATOM 843 N N . ALA A 1 112 ? 12.095 18.353 11.600 1.00 14.37 112 ALA A N 1
ATOM 844 C CA . ALA A 1 112 ? 13.254 18.854 10.874 1.00 13.31 112 ALA A CA 1
ATOM 845 C C . ALA A 1 112 ? 12.930 19.107 9.407 1.00 13.86 112 ALA A C 1
ATOM 846 O O . ALA A 1 112 ? 13.367 20.111 8.835 1.00 16.10 112 ALA A O 1
ATOM 848 N N . HIS A 1 113 ? 12.132 18.237 8.785 1.00 17.14 113 HIS A N 1
ATOM 849 C CA . HIS A 1 113 ? 11.900 18.405 7.354 1.00 16.87 113 HIS A CA 1
ATOM 850 C C . H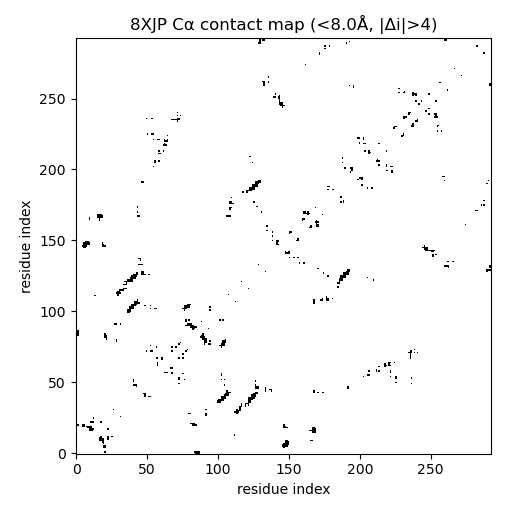IS A 1 113 ? 10.958 19.563 7.014 1.00 21.31 113 HIS A C 1
ATOM 851 O O . HIS A 1 113 ? 10.826 19.892 5.829 1.00 21.74 113 HIS A O 1
ATOM 858 N N . ILE A 1 114 ? 10.322 20.214 7.992 1.00 14.03 114 ILE A N 1
ATOM 859 C CA . ILE A 1 114 ? 9.570 21.427 7.695 1.00 18.02 114 ILE A CA 1
ATOM 860 C C . ILE A 1 114 ? 10.066 22.634 8.490 1.00 14.88 114 ILE A C 1
ATOM 861 O O . ILE A 1 114 ? 9.461 23.708 8.422 1.00 18.51 114 ILE A O 1
ATOM 866 N N . LEU A 1 115 ? 11.175 22.501 9.217 1.00 12.71 115 LEU A N 1
ATOM 867 C CA . LEU A 1 115 ? 11.827 23.688 9.754 1.00 15.06 115 LEU A CA 1
ATOM 868 C C . LEU A 1 115 ? 12.222 24.579 8.580 1.00 17.09 115 LEU A C 1
ATOM 869 O O . LEU A 1 115 ? 12.689 24.063 7.559 1.00 16.78 115 LEU A O 1
ATOM 874 N N . PRO A 1 116 ? 12.012 25.896 8.661 1.00 17.94 116 PRO A N 1
ATOM 875 C CA . PRO A 1 116 ? 12.311 26.760 7.509 1.00 15.51 116 PRO A CA 1
ATOM 876 C C . PRO A 1 116 ? 13.732 26.550 6.991 1.00 15.85 116 PRO A C 1
ATOM 877 O O . PRO A 1 116 ? 14.700 26.535 7.759 1.00 16.52 116 PRO A O 1
ATOM 881 N N . LYS A 1 117 ? 13.850 26.392 5.663 1.00 16.62 117 LYS A N 1
ATOM 882 C CA . LYS A 1 117 ? 15.137 26.062 5.055 1.00 20.23 117 LYS A CA 1
ATOM 883 C C . LYS A 1 117 ? 16.197 27.147 5.243 1.00 20.38 117 LYS A C 1
ATOM 884 O O . LYS A 1 117 ? 17.387 26.859 5.058 1.00 19.38 117 LYS A O 1
ATOM 890 N N . SER A 1 118 ? 15.816 28.375 5.620 1.00 14.94 118 SER A N 1
ATOM 891 C CA . SER A 1 118 ? 16.827 29.397 5.916 1.00 21.42 118 SER A CA 1
ATOM 892 C C . SER A 1 118 ? 17.714 28.990 7.078 1.00 17.58 118 SER A C 1
ATOM 893 O O . SER A 1 118 ? 18.911 29.312 7.086 1.00 15.78 118 SER A O 1
ATOM 896 N N . PHE A 1 119 ? 17.147 28.315 8.085 1.00 15.53 119 PHE A N 1
ATOM 897 C CA . PHE A 1 119 ? 17.961 27.890 9.211 1.00 18.15 119 PHE A CA 1
ATOM 898 C C . PHE A 1 119 ? 19.044 26.926 8.750 1.00 15.56 119 PHE A C 1
ATOM 899 O O . PHE A 1 119 ? 20.184 27.008 9.219 1.00 19.63 119 PHE A O 1
ATOM 907 N N . TRP A 1 120 ? 18.704 26.006 7.833 1.00 19.22 120 TRP A N 1
ATOM 908 C CA . TRP A 1 120 ? 19.696 25.044 7.358 1.00 18.37 120 TRP A CA 1
ATOM 909 C C . TRP A 1 120 ? 20.758 25.735 6.516 1.00 25.51 120 TRP A C 1
ATOM 910 O O . TRP A 1 120 ? 21.953 25.421 6.622 1.00 26.01 120 TRP A O 1
ATOM 921 N N . ASP A 1 121 ? 20.345 26.704 5.698 1.00 17.59 121 ASP A N 1
ATOM 922 C CA . ASP A 1 121 ? 21.275 27.342 4.782 1.00 23.12 121 ASP A CA 1
ATOM 923 C C . ASP A 1 121 ? 22.177 28.348 5.465 1.00 19.21 121 ASP A C 1
ATOM 924 O O . ASP A 1 121 ? 23.260 28.626 4.949 1.00 18.78 121 ASP A O 1
ATOM 929 N N . ASN A 1 122 ? 21.768 28.903 6.597 1.00 18.66 122 ASN A N 1
ATOM 930 C CA . ASN A 1 122 ? 22.662 29.759 7.354 1.00 18.56 122 ASN A CA 1
ATOM 931 C C . ASN A 1 122 ? 23.456 28.999 8.404 1.00 18.77 122 ASN A C 1
ATOM 932 O O . ASN A 1 122 ? 24.218 29.623 9.147 1.00 22.42 122 ASN A O 1
ATOM 937 N N . GLY A 1 123 ? 23.301 27.680 8.470 1.00 18.46 123 GLY A N 1
ATOM 938 C CA . GLY A 1 123 ? 24.048 26.878 9.422 1.00 17.82 123 GLY A CA 1
ATOM 939 C C . GLY A 1 123 ? 23.796 27.242 10.866 1.00 19.37 123 GLY A C 1
ATOM 940 O O . GLY A 1 123 ? 24.681 27.060 11.709 1.00 22.96 123 GLY A O 1
ATOM 941 N N . CYS A 1 124 ? 22.599 27.748 11.172 1.00 18.20 124 CYS A N 1
ATOM 942 C CA . CYS A 1 124 ? 22.252 28.155 12.526 1.00 16.21 124 CYS A CA 1
ATOM 943 C C . CYS A 1 124 ? 22.436 27.000 13.503 1.00 15.64 124 CYS A C 1
ATOM 944 O O . CYS A 1 124 ? 22.105 25.855 13.201 1.00 13.18 124 CYS A O 1
ATOM 947 N N . LYS A 1 125 ? 22.971 27.305 14.675 1.00 16.03 125 LYS A N 1
ATOM 948 C CA . LYS A 1 125 ? 23.087 26.276 15.693 1.00 15.04 125 LYS A CA 1
ATOM 949 C C . LYS A 1 125 ? 21.692 25.879 16.180 1.00 12.46 125 LYS A C 1
ATOM 950 O O . LYS A 1 125 ? 20.841 26.741 16.451 1.00 16.13 125 LYS A O 1
ATOM 956 N N . ILE A 1 126 ? 21.449 24.572 16.243 1.00 13.04 126 ILE A N 1
ATOM 957 C CA . ILE A 1 126 ? 20.195 24.020 16.742 1.00 12.30 126 ILE A CA 1
ATOM 958 C C . ILE A 1 126 ? 20.513 23.231 18.002 1.00 14.65 126 ILE A C 1
ATOM 959 O O . ILE A 1 126 ? 21.391 22.359 17.984 1.00 11.69 126 ILE A O 1
ATOM 964 N N . ILE A 1 127 ? 19.808 23.531 19.089 1.00 9.35 127 ILE A N 1
ATOM 965 C CA . ILE A 1 127 ? 19.829 22.699 20.286 1.00 7.08 127 ILE A CA 1
ATOM 966 C C . ILE A 1 127 ? 18.511 21.954 20.321 1.00 10.21 127 ILE A C 1
ATOM 967 O O . ILE A 1 127 ? 17.462 22.576 20.500 1.00 9.55 127 ILE A O 1
ATOM 972 N N . TYR A 1 128 ? 18.559 20.649 20.120 1.00 8.50 128 TYR A N 1
ATOM 973 C CA . TYR A 1 128 ? 17.361 19.810 20.159 1.00 10.13 128 TYR A CA 1
ATOM 974 C C . TYR A 1 128 ? 17.282 19.116 21.508 1.00 9.60 128 TYR A C 1
ATOM 975 O O . TYR A 1 128 ? 18.311 18.730 22.071 1.00 11.35 128 TYR A O 1
ATOM 984 N N . VAL A 1 129 ? 16.068 18.962 22.038 1.00 11.66 129 VAL A N 1
ATOM 985 C CA . VAL A 1 129 ? 15.882 18.288 23.318 1.00 8.13 129 VAL A CA 1
ATOM 986 C C . VAL A 1 129 ? 14.891 17.168 23.091 1.00 10.97 129 VAL A C 1
ATOM 987 O O . VAL A 1 129 ? 13.789 17.419 22.598 1.00 7.98 129 VAL A O 1
ATOM 991 N N . GLY A 1 130 ? 15.280 15.941 23.433 1.00 7.56 130 GLY A N 1
ATOM 992 C CA . GLY A 1 130 ? 14.388 14.789 23.376 1.00 6.16 130 GLY A CA 1
ATOM 993 C C . GLY A 1 130 ? 14.033 14.346 24.780 1.00 6.59 130 GLY A C 1
ATOM 994 O O . GLY A 1 130 ? 14.822 14.508 25.708 1.00 8.18 130 GLY A O 1
ATOM 995 N N . ARG A 1 131 ? 12.832 13.779 24.937 1.00 7.77 131 ARG A N 1
ATOM 996 C CA . ARG A 1 131 ? 12.348 13.247 26.207 1.00 8.33 131 ARG A CA 1
ATOM 997 C C . ARG A 1 131 ? 11.657 11.916 25.939 1.00 7.63 131 ARG A C 1
ATOM 998 O O . ARG A 1 131 ? 11.126 11.699 24.852 1.00 5.87 131 ARG A O 1
ATOM 1006 N N . ASN A 1 132 ? 11.660 11.015 26.920 1.00 7.01 132 ASN A N 1
ATOM 1007 C CA . ASN A 1 132 ? 11.129 9.685 26.654 1.00 8.96 132 ASN A CA 1
ATOM 1008 C C . ASN A 1 132 ? 9.646 9.820 26.332 1.00 8.40 132 ASN A C 1
ATOM 1009 O O . ASN A 1 132 ? 8.967 10.708 26.861 1.00 11.46 132 ASN A O 1
ATOM 1014 N N . ALA A 1 133 ? 9.169 8.969 25.415 1.00 8.47 133 ALA A N 1
ATOM 1015 C CA . ALA A 1 133 ? 7.858 9.187 24.798 1.00 8.37 133 ALA A CA 1
ATOM 1016 C C . ALA A 1 133 ? 6.726 9.069 25.797 1.00 10.50 133 ALA A C 1
ATOM 1017 O O . ALA A 1 133 ? 5.686 9.729 25.631 1.00 6.73 133 ALA A O 1
ATOM 1019 N N . LYS A 1 134 ? 6.899 8.255 26.837 1.00 9.86 134 LYS A N 1
ATOM 1020 C CA . LYS A 1 134 ? 5.814 8.077 27.792 1.00 10.84 134 LYS A CA 1
ATOM 1021 C C . LYS A 1 134 ? 5.550 9.353 28.579 1.00 9.54 134 LYS A C 1
ATOM 1022 O O . LYS A 1 134 ? 4.394 9.780 28.716 1.00 6.76 134 LYS A O 1
ATOM 1028 N N . ASP A 1 135 ? 6.610 9.983 29.089 1.00 9.37 135 ASP A N 1
ATOM 1029 C CA . ASP A 1 135 ? 6.457 11.219 29.839 1.00 8.69 135 ASP A CA 1
ATOM 1030 C C . ASP A 1 135 ? 6.000 12.359 28.947 1.00 5.91 135 ASP A C 1
ATOM 1031 O O . ASP A 1 135 ? 5.269 13.244 29.410 1.00 8.44 135 ASP A O 1
ATOM 1036 N N . VAL A 1 136 ? 6.440 12.365 27.682 1.00 7.53 136 VAL A N 1
ATOM 1037 C CA . VAL A 1 136 ? 5.985 13.373 26.731 1.00 6.42 136 VAL A CA 1
ATOM 1038 C C . VAL A 1 136 ? 4.483 13.280 26.557 1.00 6.82 136 VAL A C 1
ATOM 1039 O O . VAL A 1 136 ? 3.774 14.297 26.605 1.00 6.50 136 VAL A O 1
ATOM 1043 N N . ALA A 1 137 ? 3.989 12.058 26.329 1.00 6.02 137 ALA A N 1
ATOM 1044 C CA . ALA A 1 137 ? 2.551 11.831 26.157 1.00 5.29 137 ALA A CA 1
ATOM 1045 C C . ALA A 1 137 ? 1.779 12.402 27.335 1.00 8.87 137 ALA A C 1
ATOM 1046 O O . ALA A 1 137 ? 0.823 13.171 27.149 1.00 7.70 137 ALA A O 1
ATOM 1048 N N . VAL A 1 138 ? 2.216 12.075 28.558 1.00 7.39 138 VAL A N 1
ATOM 1049 C CA . VAL A 1 138 ? 1.555 12.567 29.775 1.00 7.83 138 VAL A CA 1
ATOM 1050 C C . VAL A 1 138 ? 1.572 14.089 29.829 1.00 8.83 138 VAL A C 1
ATOM 1051 O O . VAL A 1 138 ? 0.567 14.727 30.166 1.00 8.38 138 VAL A O 1
ATOM 1055 N N . SER A 1 139 ? 2.742 14.685 29.592 1.00 6.42 139 SER A N 1
ATOM 1056 C CA . SER A 1 139 ? 2.870 16.132 29.717 1.00 5.27 139 SER A CA 1
ATOM 1057 C C . SER A 1 139 ? 2.027 16.838 28.667 1.00 5.85 139 SER A C 1
ATOM 1058 O O . SER A 1 139 ? 1.385 17.861 28.953 1.00 9.44 139 SER A O 1
ATOM 1061 N N . PHE A 1 140 ? 1.968 16.270 27.460 1.00 6.49 140 PHE A N 1
ATOM 1062 C CA . PHE A 1 140 ? 1.250 16.898 26.364 1.00 8.51 140 PHE A CA 1
ATOM 1063 C C . PHE A 1 140 ? -0.255 16.737 26.557 1.00 8.40 140 PHE A C 1
ATOM 1064 O O . PHE A 1 140 ? -1.006 17.680 26.287 1.00 8.66 140 PHE A O 1
ATOM 1072 N N . TYR A 1 141 ? -0.698 15.614 27.131 1.00 6.86 141 TYR A N 1
ATOM 1073 C CA . TYR A 1 141 ? -2.108 15.487 27.508 1.00 6.19 141 TYR A CA 1
ATOM 1074 C C . TYR A 1 141 ? -2.514 16.591 28.478 1.00 7.77 141 TYR A C 1
ATOM 1075 O O . TYR A 1 141 ? -3.480 17.321 28.231 1.00 8.91 141 TYR A O 1
ATOM 1084 N N . HIS A 1 142 ? -1.782 16.739 29.590 1.00 8.42 142 HIS A N 1
ATOM 1085 C CA . HIS A 1 142 ? -2.181 17.763 30.545 1.00 10.50 142 HIS A CA 1
ATOM 1086 C C . HIS A 1 142 ? -2.028 19.152 29.962 1.00 9.48 142 HIS A C 1
ATOM 1087 O O . HIS A 1 142 ? -2.827 20.032 30.270 1.00 8.74 142 HIS A O 1
ATOM 1094 N N . PHE A 1 143 ? -1.035 19.353 29.096 1.00 6.88 143 PHE A N 1
ATOM 1095 C CA . PHE A 1 143 ? -0.896 20.635 28.428 1.00 8.71 143 PHE A CA 1
ATOM 1096 C C . PHE A 1 143 ? -2.123 20.948 27.590 1.00 11.10 143 PHE A C 1
ATOM 1097 O O . PHE A 1 143 ? -2.658 22.061 27.667 1.00 10.52 143 PHE A O 1
ATOM 1105 N N . ASP A 1 144 ? -2.628 19.969 26.830 1.00 9.69 144 ASP A N 1
ATOM 1106 C CA . ASP A 1 144 ? -3.798 20.255 26.002 1.00 8.90 144 ASP A CA 1
ATOM 1107 C C . ASP A 1 144 ? -5.055 20.478 26.847 1.00 9.35 144 ASP A C 1
ATOM 1108 O O . ASP A 1 144 ? -5.962 21.201 26.414 1.00 12.64 144 ASP A O 1
ATOM 1113 N N . LEU A 1 145 ? -5.128 19.880 28.043 1.00 10.86 145 LEU A N 1
ATOM 1114 C CA . LEU A 1 145 ? -6.261 20.153 28.924 1.00 9.56 145 LEU A CA 1
ATOM 1115 C C . LEU A 1 145 ? -6.312 21.624 29.333 1.00 10.95 145 LEU A C 1
ATOM 1116 O O . LEU A 1 145 ? -7.407 22.163 29.532 1.00 12.06 145 LEU A O 1
ATOM 1121 N N . MET A 1 146 ? -5.153 22.301 29.436 1.00 9.95 146 MET A N 1
ATOM 1122 C CA . MET A 1 146 ? -5.113 23.674 29.944 1.00 14.26 146 MET A CA 1
ATOM 1123 C C . MET A 1 146 ? -4.903 24.719 28.851 1.00 14.25 146 MET A C 1
ATOM 1124 O O . MET A 1 146 ? -5.297 25.874 29.040 1.00 14.54 146 MET A O 1
ATOM 1129 N N . ASN A 1 147 ? -4.334 24.346 27.707 1.00 10.75 147 ASN A N 1
ATOM 1130 C CA . ASN A 1 147 ? -3.981 25.316 26.672 1.00 11.56 147 ASN A CA 1
ATOM 1131 C C . ASN A 1 147 ? -5.111 25.404 25.656 1.00 10.86 147 ASN A C 1
ATOM 1132 O O . ASN A 1 147 ? -5.329 24.466 24.886 1.00 11.50 147 ASN A O 1
ATOM 1137 N N . LYS A 1 148 ? -5.817 26.544 25.642 1.00 10.91 148 LYS A N 1
ATOM 1138 C CA . LYS A 1 148 ? -6.981 26.702 24.766 1.00 11.43 148 LYS A CA 1
ATOM 1139 C C . LYS A 1 148 ? -6.612 26.745 23.279 1.00 10.07 148 LYS A C 1
ATOM 1140 O O . LYS A 1 148 ? -7.482 26.541 22.428 1.00 10.84 148 LYS A O 1
ATOM 1146 N N . PHE A 1 149 ? -5.348 26.990 22.925 1.00 11.48 149 PHE A N 1
ATOM 1147 C CA . PHE A 1 149 ? -4.975 26.815 21.522 1.00 10.25 149 PHE A CA 1
ATOM 1148 C C . PHE A 1 149 ? -5.164 25.380 21.038 1.00 11.54 149 PHE A C 1
ATOM 1149 O O . PHE A 1 149 ? -5.317 25.158 19.830 1.00 12.40 149 PHE A O 1
ATOM 1157 N N . GLU A 1 150 ? -5.163 24.406 21.941 1.00 8.20 150 GLU A N 1
ATOM 1158 C CA . GLU A 1 150 ? -5.159 22.993 21.570 1.00 10.73 150 GLU A CA 1
ATOM 1159 C C . GLU A 1 150 ? -6.584 22.455 21.373 1.00 10.50 150 GLU A C 1
ATOM 1160 O O . GLU A 1 150 ? -7.526 22.888 22.031 1.00 11.28 150 GLU A O 1
ATOM 1166 N N . GLN A 1 151 ? -6.732 21.522 20.438 1.00 8.99 151 GLN A N 1
ATOM 1167 C CA . GLN A 1 151 ? -7.904 20.653 20.426 1.00 13.61 151 GLN A CA 1
ATOM 1168 C C . GLN A 1 151 ? -8.056 19.980 21.790 1.00 11.67 151 GLN A C 1
ATOM 1169 O O . GLN A 1 151 ? -7.085 19.477 22.357 1.00 10.28 151 GLN A O 1
ATOM 1175 N N . HIS A 1 152 ? -9.256 20.009 22.351 1.00 12.77 152 HIS A N 1
ATOM 1176 C CA . HIS A 1 152 ? -9.432 19.346 23.641 1.00 10.53 152 HIS A CA 1
ATOM 1177 C C . HIS A 1 152 ? -9.121 17.857 23.508 1.00 10.53 152 HIS A C 1
ATOM 1178 O O . HIS A 1 152 ? -9.604 17.207 22.566 1.00 11.24 152 HIS A O 1
ATOM 1185 N N . PRO A 1 153 ? -8.326 17.281 24.415 1.00 9.03 153 PRO A N 1
ATOM 1186 C CA . PRO A 1 153 ? -7.876 15.891 24.245 1.00 10.32 153 PRO A CA 1
ATOM 1187 C C . PRO A 1 153 ? -8.894 14.829 24.611 1.00 13.36 153 PRO A C 1
ATOM 1188 O O . PRO A 1 153 ? -8.610 13.644 24.385 1.00 19.09 153 PRO A O 1
ATOM 1192 N N . GLY A 1 154 ? -10.046 15.190 25.166 1.00 12.60 154 GLY A N 1
ATOM 1193 C CA . GLY A 1 154 ? -10.952 14.148 25.626 1.00 15.25 154 GLY A CA 1
ATOM 1194 C C . GLY A 1 154 ? -10.318 13.321 26.737 1.00 14.46 154 GLY A C 1
ATOM 1195 O O . GLY A 1 154 ? -9.641 13.847 27.625 1.00 19.46 154 GLY A O 1
ATOM 1196 N N . THR A 1 155 ? -10.531 12.011 26.703 1.00 13.83 155 THR A N 1
ATOM 1197 C CA . THR A 1 155 ? -9.989 11.209 27.794 1.00 13.29 155 THR A CA 1
ATOM 1198 C C . THR A 1 155 ? -8.523 10.890 27.537 1.00 11.02 155 THR A C 1
ATOM 1199 O O . THR A 1 155 ? -8.034 10.961 26.406 1.00 11.31 155 THR A O 1
ATOM 1203 N N . TRP A 1 156 ? -7.835 10.496 28.606 1.00 12.16 156 TRP A N 1
ATOM 1204 C CA . TRP A 1 156 ? -6.437 10.090 28.482 1.00 8.11 156 TRP A CA 1
ATOM 1205 C C . TRP A 1 156 ? -6.271 8.882 27.557 1.00 12.84 156 TRP A C 1
ATOM 1206 O O . TRP A 1 156 ? -5.312 8.811 26.770 1.00 9.80 156 TRP A O 1
ATOM 1217 N N . ASP A 1 157 ? -7.168 7.898 27.653 1.00 8.74 157 ASP A N 1
ATOM 1218 C CA . ASP A 1 157 ? -6.994 6.715 26.828 1.00 15.11 157 ASP A CA 1
ATOM 1219 C C . ASP A 1 157 ? -7.130 7.068 25.354 1.00 13.09 157 ASP A C 1
ATOM 1220 O O . ASP A 1 157 ? -6.403 6.532 24.513 1.00 11.21 157 ASP A O 1
ATOM 1225 N N . GLN A 1 158 ? -8.049 7.978 25.021 1.00 11.97 158 GLN A N 1
ATOM 1226 C CA . GLN A 1 158 ? -8.171 8.388 23.629 1.00 14.02 158 GLN A CA 1
ATOM 1227 C C . GLN A 1 158 ? -6.988 9.252 23.202 1.00 12.29 158 GLN A C 1
ATOM 1228 O O . GLN A 1 158 ? -6.493 9.108 22.078 1.00 11.14 158 GLN A O 1
ATOM 1234 N N . TYR A 1 159 ? -6.504 10.123 24.095 1.00 12.78 159 TYR A N 1
ATOM 1235 C CA . TYR A 1 159 ? -5.344 10.944 23.766 1.00 11.01 159 TYR A CA 1
ATOM 1236 C C . TYR A 1 159 ? -4.123 10.079 23.500 1.00 12.61 159 TYR A C 1
ATOM 1237 O O . TYR A 1 159 ? -3.385 10.316 22.540 1.00 11.33 159 TYR A O 1
ATOM 1246 N N . LEU A 1 160 ? -3.897 9.067 24.339 1.00 12.27 160 LEU A N 1
ATOM 1247 C CA . LEU A 1 160 ? -2.738 8.209 24.147 1.00 12.95 160 LEU A CA 1
ATOM 1248 C C . LEU A 1 160 ? -2.792 7.520 22.794 1.00 11.62 160 LEU A C 1
ATOM 1249 O O . LEU A 1 160 ? -1.770 7.390 22.107 1.00 12.18 160 LEU A O 1
ATOM 1254 N N . GLU A 1 161 ? -3.981 7.087 22.381 1.00 12.76 161 GLU A N 1
ATOM 1255 C CA . GLU A 1 161 ? -4.106 6.489 21.061 1.00 14.59 161 GLU A CA 1
ATOM 1256 C C . GLU A 1 161 ? -3.715 7.482 19.972 1.00 12.05 161 GLU A C 1
ATOM 1257 O O . GLU A 1 161 ? -2.975 7.129 19.042 1.00 12.33 161 GLU A O 1
ATOM 1263 N N . ALA A 1 162 ? -4.179 8.733 20.079 1.00 10.46 162 ALA A N 1
ATOM 1264 C CA . ALA A 1 162 ? -3.851 9.728 19.065 1.00 11.89 162 ALA A CA 1
ATOM 1265 C C . ALA A 1 162 ? -2.358 9.994 19.062 1.00 11.29 162 ALA A C 1
ATOM 1266 O O . ALA A 1 162 ? -1.734 10.101 17.996 1.00 10.01 162 ALA A O 1
ATOM 1268 N N . PHE A 1 163 ? -1.778 10.077 20.260 1.00 9.06 163 PHE A N 1
ATOM 1269 C CA . PHE A 1 163 ? -0.345 10.334 20.400 1.00 11.57 163 PHE A CA 1
ATOM 1270 C C . PHE A 1 163 ? 0.467 9.256 19.704 1.00 12.23 163 PHE A C 1
ATOM 1271 O O . PHE A 1 163 ? 1.340 9.563 18.884 1.00 12.12 163 PHE A O 1
ATOM 1279 N N . MET A 1 164 ? 0.195 7.977 20.018 1.00 11.62 164 MET A N 1
ATOM 1280 C CA . MET A 1 164 ? 0.926 6.888 19.371 1.00 13.79 164 MET A CA 1
ATOM 1281 C C . MET A 1 164 ? 0.757 6.884 17.855 1.00 14.53 164 MET A C 1
ATOM 1282 O O . MET A 1 164 ? 1.696 6.525 17.134 1.00 14.35 164 MET A O 1
ATOM 1287 N N . ALA A 1 165 ? -0.404 7.286 17.346 1.00 10.95 165 ALA A N 1
ATOM 1288 C CA . ALA A 1 165 ? -0.595 7.312 15.902 1.00 11.84 165 ALA A CA 1
ATOM 1289 C C . ALA A 1 165 ? -0.063 8.587 15.254 1.00 14.71 165 ALA A C 1
ATOM 1290 O O . ALA A 1 165 ? -0.234 8.770 14.047 1.00 17.29 165 ALA A O 1
ATOM 1292 N N . GLY A 1 166 ? 0.577 9.468 16.013 1.00 14.17 166 GLY A N 1
ATOM 1293 C CA . GLY A 1 166 ? 1.075 10.713 15.448 1.00 13.94 166 GLY A CA 1
ATOM 1294 C C . GLY A 1 166 ? 0.013 11.671 14.949 1.00 14.32 166 GLY A C 1
ATOM 1295 O O . GLY A 1 166 ? 0.288 12.459 14.041 1.00 13.83 166 GLY A O 1
ATOM 1296 N N . LYS A 1 167 ? -1.186 11.656 15.535 1.00 14.31 167 LYS A N 1
ATOM 1297 C CA . LYS A 1 167 ? -2.252 12.562 15.122 1.00 15.82 167 LYS A CA 1
ATOM 1298 C C . LYS A 1 167 ? -2.281 13.879 15.895 1.00 16.11 167 LYS A C 1
ATOM 1299 O O . LYS A 1 167 ? -2.920 14.830 15.433 1.00 20.17 167 LYS A O 1
ATOM 1305 N N . VAL A 1 168 ? -1.579 13.982 17.026 1.00 13.04 168 VAL A N 1
ATOM 1306 C CA . VAL A 1 168 ? -1.547 15.200 17.828 1.00 9.87 168 VAL A CA 1
ATOM 1307 C C . VAL A 1 168 ? -0.781 16.295 17.094 1.00 8.26 168 VAL A C 1
ATOM 1308 O O . VAL A 1 168 ? -0.140 16.038 16.071 1.00 10.47 168 VAL A O 1
ATOM 1312 N N . ALA A 1 169 ? -0.861 17.514 17.616 1.00 10.45 169 ALA A N 1
ATOM 1313 C CA . ALA A 1 169 ? -0.163 18.651 17.030 1.00 10.27 169 ALA A CA 1
ATOM 1314 C C . ALA A 1 169 ? 1.316 18.346 16.937 1.00 11.17 169 ALA A C 1
ATOM 1315 O O . ALA A 1 169 ? 1.916 17.885 17.906 1.00 10.80 169 ALA A O 1
ATOM 1317 N N . TYR A 1 170 ? 1.888 18.608 15.765 1.00 13.30 170 TYR A N 1
ATOM 1318 C CA . TYR A 1 170 ? 3.288 18.422 15.376 1.00 10.06 170 TYR A CA 1
ATOM 1319 C C . TYR A 1 170 ? 3.593 16.962 15.031 1.00 11.66 170 TYR A C 1
ATOM 1320 O O . TYR A 1 170 ? 4.734 16.644 14.685 1.00 12.03 170 TYR A O 1
ATOM 1329 N N . GLY A 1 171 ? 2.604 16.076 15.069 1.00 9.78 171 GLY A N 1
ATOM 1330 C CA . GLY A 1 171 ? 2.705 14.775 14.440 1.00 10.70 171 GLY A CA 1
ATOM 1331 C C . GLY A 1 171 ? 3.371 13.691 15.259 1.00 10.66 171 GLY A C 1
ATOM 1332 O O . GLY A 1 171 ? 3.247 13.629 16.492 1.00 11.92 171 GLY A O 1
ATOM 1333 N N . SER A 1 172 ? 4.099 12.830 14.563 1.00 8.96 172 SER A N 1
ATOM 1334 C CA . SER A 1 172 ? 4.627 11.622 15.171 1.00 10.10 172 SER A CA 1
ATOM 1335 C C . SER A 1 172 ? 5.853 11.950 16.008 1.00 9.39 172 SER A C 1
ATOM 1336 O O . SER A 1 172 ? 6.821 12.531 15.497 1.00 12.17 172 SER A O 1
ATOM 1339 N N . TRP A 1 173 ? 5.785 11.630 17.306 1.00 9.02 173 TRP A N 1
ATOM 1340 C CA . TRP A 1 173 ? 6.965 11.745 18.169 1.00 9.52 173 TRP A CA 1
ATOM 1341 C C . TRP A 1 173 ? 8.132 10.966 17.595 1.00 7.63 173 TRP A C 1
ATOM 1342 O O . TRP A 1 173 ? 9.284 11.417 17.638 1.00 9.45 173 TRP A O 1
ATOM 1353 N N . PHE A 1 174 ? 7.853 9.765 17.091 1.00 9.13 174 PHE A N 1
ATOM 1354 C CA . PHE A 1 174 ? 8.910 8.893 16.596 1.00 10.76 174 PHE A CA 1
ATOM 1355 C C . PHE A 1 174 ? 9.649 9.544 15.440 1.00 12.41 174 PHE A C 1
ATOM 1356 O O . PHE A 1 174 ? 10.889 9.589 15.419 1.00 12.80 174 PHE A O 1
ATOM 1364 N N . ASP A 1 175 ? 8.897 10.080 14.475 1.00 11.04 175 ASP A N 1
ATOM 1365 C CA . ASP A 1 175 ? 9.527 10.763 13.357 1.00 12.35 175 ASP A CA 1
ATOM 1366 C C . ASP A 1 175 ? 10.252 12.016 13.823 1.00 11.32 175 ASP A C 1
ATOM 1367 O O . ASP A 1 175 ? 11.336 12.339 13.317 1.00 1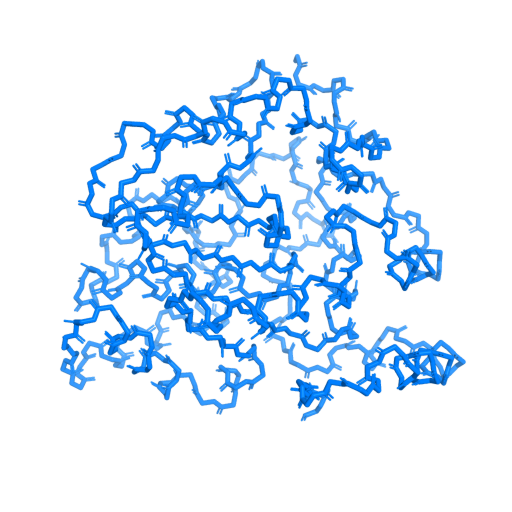4.44 175 ASP A O 1
ATOM 1372 N N . HIS A 1 176 ? 9.672 12.736 14.790 1.00 8.08 176 HIS A N 1
ATOM 1373 C CA . HIS A 1 176 ? 10.244 14.008 15.225 1.00 10.68 176 HIS A CA 1
ATOM 1374 C C . HIS A 1 176 ? 11.636 13.797 15.804 1.00 10.86 176 HIS A C 1
ATOM 1375 O O . HIS A 1 176 ? 12.610 14.438 15.379 1.00 9.72 176 HIS A O 1
ATOM 1382 N N . VAL A 1 177 ? 11.761 12.869 16.755 1.00 8.38 177 VAL A N 1
ATOM 1383 C CA . VAL A 1 177 ? 13.044 12.703 17.434 1.00 8.45 177 VAL A CA 1
ATOM 1384 C C . VAL A 1 177 ? 14.061 12.043 16.516 1.00 11.42 177 VAL A C 1
ATOM 1385 O O . VAL A 1 177 ? 15.259 12.361 16.574 1.00 8.71 177 VAL A O 1
ATOM 1389 N N . ARG A 1 178 ? 13.626 11.100 15.673 1.00 8.26 178 ARG A N 1
ATOM 1390 C CA . ARG A 1 178 ? 14.583 10.447 14.784 1.00 12.24 178 ARG A CA 1
ATOM 1391 C C . ARG A 1 178 ? 15.052 11.418 13.706 1.00 9.17 178 ARG A C 1
ATOM 1392 O O . ARG A 1 178 ? 16.197 11.343 13.244 1.00 11.39 178 ARG A O 1
ATOM 1400 N N . GLY A 1 179 ? 14.174 12.341 13.308 1.00 11.80 179 GLY A N 1
ATOM 1401 C CA . GLY A 1 179 ? 14.509 13.260 12.240 1.00 9.17 179 GLY A CA 1
ATOM 1402 C C . GLY A 1 179 ? 15.683 14.143 12.596 1.00 10.25 179 GLY A C 1
ATOM 1403 O O . GLY A 1 179 ? 16.627 14.279 11.818 1.00 11.43 179 GLY A O 1
ATOM 1404 N N . TYR A 1 180 ? 15.629 14.772 13.769 1.00 10.38 180 TYR A N 1
ATOM 1405 C CA . TYR A 1 180 ? 16.730 15.635 14.185 1.00 12.03 180 TYR A CA 1
ATOM 1406 C C . TYR A 1 180 ? 17.963 14.821 14.542 1.00 10.88 180 TYR A C 1
ATOM 1407 O O . TYR A 1 180 ? 19.098 15.289 14.369 1.00 10.58 180 TYR A O 1
ATOM 1416 N N . TRP A 1 181 ? 17.776 13.590 15.009 1.00 10.27 181 TRP A N 1
ATOM 1417 C CA . TRP A 1 181 ? 18.938 12.747 15.285 1.00 8.70 181 TRP A CA 1
ATOM 1418 C C . TRP A 1 181 ? 19.726 12.476 14.010 1.00 14.25 181 TRP A C 1
ATOM 1419 O O . TRP A 1 181 ? 20.966 12.519 14.007 1.00 9.54 181 TRP A O 1
ATOM 1430 N N . GLU A 1 182 ? 19.025 12.224 12.906 1.00 10.95 182 GLU A N 1
ATOM 1431 C CA . GLU A 1 182 ? 19.709 11.910 11.660 1.00 11.60 182 GLU A CA 1
ATOM 1432 C C . GLU A 1 182 ? 20.216 13.172 10.965 1.00 11.88 182 GLU A C 1
ATOM 1433 O O . GLU A 1 182 ? 21.276 13.137 10.316 1.00 11.24 182 GLU A O 1
ATOM 1439 N N . ARG A 1 183 ? 19.541 14.308 11.160 1.00 9.44 183 ARG A N 1
ATOM 1440 C CA . ARG A 1 183 ? 19.909 15.523 10.441 1.00 11.04 183 ARG A CA 1
ATOM 1441 C C . ARG A 1 183 ? 21.203 16.132 10.959 1.00 11.00 183 ARG A C 1
ATOM 1442 O O . ARG A 1 183 ? 21.781 16.975 10.271 1.00 12.74 183 ARG A O 1
ATOM 1450 N N . ARG A 1 184 ? 21.671 15.721 12.141 1.00 8.78 184 ARG A N 1
ATOM 1451 C CA . ARG A 1 184 ? 22.974 16.189 12.620 1.00 11.18 184 ARG A CA 1
ATOM 1452 C C . ARG A 1 184 ? 24.095 15.818 11.660 1.00 13.58 184 ARG A C 1
ATOM 1453 O O . ARG A 1 184 ? 25.179 16.415 11.725 1.00 11.75 184 ARG A O 1
ATOM 1461 N N . GLN A 1 185 ? 23.856 14.874 10.749 1.00 10.85 185 GLN A N 1
ATOM 1462 C CA . GLN A 1 185 ? 24.906 14.478 9.813 1.00 14.33 185 GLN A CA 1
ATOM 1463 C C . GLN A 1 185 ? 25.287 15.623 8.882 1.00 16.97 185 GLN A C 1
ATOM 1464 O O . GLN A 1 185 ? 26.436 15.698 8.429 1.00 17.56 185 GLN A O 1
ATOM 1470 N N . GLU A 1 186 ? 24.348 16.521 8.593 1.00 13.18 186 GLU A N 1
ATOM 1471 C CA . GLU A 1 186 ? 24.570 17.630 7.671 1.00 14.80 186 GLU A CA 1
ATOM 1472 C C . GLU A 1 186 ? 24.423 18.989 8.339 1.00 13.34 186 GLU A C 1
ATOM 1473 O O . GLU A 1 186 ? 24.313 20.008 7.643 1.00 17.16 186 GLU A O 1
ATOM 1479 N N . HIS A 1 187 ? 24.456 19.052 9.670 1.00 11.20 187 HIS A N 1
ATOM 1480 C CA . HIS A 1 187 ? 24.189 20.324 10.313 1.00 11.81 187 HIS A CA 1
ATOM 1481 C C . HIS A 1 187 ? 24.665 20.264 11.754 1.00 12.40 187 HIS A C 1
ATOM 1482 O O . HIS A 1 187 ? 24.572 19.194 12.375 1.00 11.52 187 HIS A O 1
ATOM 1489 N N . PRO A 1 188 ? 25.195 21.359 12.313 1.00 14.77 188 PRO A N 1
ATOM 1490 C CA . PRO A 1 188 ? 25.553 21.361 13.739 1.00 12.69 188 PRO A CA 1
ATOM 1491 C C . PRO A 1 188 ? 24.327 21.321 14.645 1.00 15.40 188 PRO A C 1
ATOM 1492 O O . PRO A 1 188 ? 23.581 22.299 14.738 1.00 13.22 188 PRO A O 1
ATOM 1496 N N . ILE A 1 189 ? 24.119 20.201 15.334 1.00 10.81 189 ILE A N 1
ATOM 1497 C CA . ILE A 1 189 ? 22.997 20.049 16.251 1.00 10.80 189 ILE A CA 1
ATOM 1498 C C . ILE A 1 189 ? 23.526 19.508 17.568 1.00 9.30 189 ILE A C 1
ATOM 1499 O O . ILE A 1 189 ? 24.261 18.515 17.579 1.00 12.50 189 ILE A O 1
ATOM 1504 N N . LEU A 1 190 ? 23.187 20.173 18.665 1.00 8.85 190 LEU A N 1
ATOM 1505 C CA . LEU A 1 190 ? 23.395 19.624 20.001 1.00 8.08 190 LEU A CA 1
ATOM 1506 C C . LEU A 1 190 ? 22.131 18.909 20.426 1.00 10.93 190 LEU A C 1
ATOM 1507 O O . LEU A 1 190 ? 21.087 19.553 20.592 1.00 9.56 190 LEU A O 1
ATOM 1512 N N . TYR A 1 191 ? 22.221 17.591 20.608 1.00 10.52 191 TYR A N 1
ATOM 1513 C CA . TYR A 1 191 ? 21.027 16.780 20.787 1.00 8.33 191 TYR A CA 1
ATOM 1514 C C . TYR A 1 191 ? 21.037 16.270 22.227 1.00 10.19 191 TYR A C 1
ATOM 1515 O O . TYR A 1 191 ? 21.799 15.364 22.581 1.00 11.47 191 TYR A O 1
ATOM 1524 N N . LEU A 1 192 ? 20.212 16.919 23.052 1.00 9.85 192 LEU A N 1
ATOM 1525 C CA . LEU A 1 192 ? 20.142 16.741 24.494 1.00 9.26 192 LEU A CA 1
ATOM 1526 C C . LEU A 1 192 ? 18.943 15.892 24.867 1.00 12.93 192 LEU A C 1
ATOM 1527 O O . LEU A 1 192 ? 17.959 15.801 24.126 1.00 9.83 192 LEU A O 1
ATOM 1532 N N . PHE A 1 193 ? 19.029 15.289 26.051 1.00 10.85 193 PHE A N 1
ATOM 1533 C CA . PHE A 1 193 ? 17.964 14.450 26.569 1.00 9.61 193 PHE A CA 1
ATOM 1534 C C . PHE A 1 193 ? 17.511 15.005 27.904 1.00 11.31 193 PHE A C 1
ATOM 1535 O O . PHE A 1 193 ? 18.330 15.301 28.781 1.00 10.04 193 PHE A O 1
ATOM 1543 N N . TYR A 1 194 ? 16.195 15.137 28.039 1.00 8.73 194 TYR A N 1
ATOM 1544 C CA . TYR A 1 194 ? 15.603 15.674 29.256 1.00 11.38 194 TYR A CA 1
ATOM 1545 C C . TYR A 1 194 ? 16.079 14.885 30.468 1.00 8.91 194 TYR A C 1
ATOM 1546 O O . TYR A 1 194 ? 16.376 15.458 31.523 1.00 12.66 194 TYR A O 1
ATOM 1555 N N . GLU A 1 195 ? 16.168 13.568 30.324 1.00 12.35 195 GLU A N 1
ATOM 1556 C CA . GLU A 1 195 ? 16.545 12.708 31.434 1.00 10.79 195 GLU A CA 1
ATOM 1557 C C . GLU A 1 195 ? 17.987 12.944 31.854 1.00 13.83 195 GLU A C 1
ATOM 1558 O O . GLU A 1 195 ? 18.319 12.796 33.037 1.00 13.52 195 GLU A O 1
ATOM 1564 N N . ASP A 1 196 ? 18.850 13.322 30.909 1.00 13.34 196 ASP A N 1
ATOM 1565 C CA . ASP A 1 196 ? 20.224 13.643 31.286 1.00 14.90 196 ASP A CA 1
ATOM 1566 C C . ASP A 1 196 ? 20.286 14.921 32.102 1.00 13.62 196 ASP A C 1
ATOM 1567 O O . ASP A 1 196 ? 21.168 15.069 32.958 1.00 13.56 196 ASP A O 1
ATOM 1572 N N . MET A 1 197 ? 19.401 15.869 31.800 1.00 11.47 197 MET A N 1
ATOM 1573 C CA . MET A 1 197 ? 19.311 17.124 32.537 1.00 12.91 197 MET A CA 1
ATOM 1574 C C . MET A 1 197 ? 18.732 16.930 33.935 1.00 15.10 197 MET A C 1
ATOM 1575 O O . MET A 1 197 ? 19.110 17.648 34.874 1.00 13.92 197 MET A O 1
ATOM 1580 N N . LYS A 1 198 ? 17.772 16.011 34.083 1.00 15.58 198 LYS A N 1
ATOM 1581 C CA . LYS A 1 198 ? 17.348 15.621 35.424 1.00 15.63 198 LYS A CA 1
ATOM 1582 C C . LYS A 1 198 ? 18.491 14.964 36.179 1.00 14.69 198 LYS A C 1
ATOM 1583 O O . LYS A 1 198 ? 18.666 15.187 37.384 1.00 16.20 198 LYS A O 1
ATOM 1589 N N . GLU A 1 199 ? 19.276 14.145 35.484 1.00 16.10 199 GLU A N 1
ATOM 1590 C CA . GLU A 1 199 ? 20.296 13.352 36.154 1.00 20.14 199 GLU A CA 1
ATOM 1591 C C . GLU A 1 199 ? 21.419 14.245 36.658 1.00 17.67 199 GLU A C 1
ATOM 1592 O O . GLU A 1 199 ? 21.847 14.123 37.812 1.00 17.50 199 GLU A O 1
ATOM 1598 N N . ASP A 1 200 ? 21.887 15.177 35.810 1.00 18.64 200 ASP A N 1
ATOM 1599 C CA . ASP A 1 200 ? 23.037 16.033 36.121 1.00 17.88 200 ASP A CA 1
ATOM 1600 C C . ASP A 1 200 ? 22.914 17.330 35.310 1.00 16.44 200 ASP A C 1
ATOM 1601 O O . ASP A 1 200 ? 23.448 17.454 34.208 1.00 13.57 200 ASP A O 1
ATOM 1606 N N . LEU A 1 201 ? 22.224 18.304 35.891 1.00 17.58 201 LEU A N 1
ATOM 1607 C CA . LEU A 1 201 ? 21.914 19.535 35.171 1.00 16.74 201 LEU A CA 1
ATOM 1608 C C . LEU A 1 201 ? 23.179 20.322 34.826 1.00 18.50 201 LEU A C 1
ATOM 1609 O O . LEU A 1 201 ? 23.320 20.833 33.707 1.00 14.41 201 LEU A O 1
ATOM 1614 N N . ARG A 1 202 ? 24.114 20.432 35.774 1.00 17.10 202 ARG A N 1
ATOM 1615 C CA . ARG A 1 202 ? 25.341 21.188 35.510 1.00 20.33 202 ARG A CA 1
ATOM 1616 C C . ARG A 1 202 ? 26.129 20.588 34.349 1.00 20.45 202 ARG A C 1
ATOM 1617 O O . ARG A 1 202 ? 26.715 21.320 33.539 1.00 16.37 202 ARG A O 1
ATOM 1625 N N . ARG A 1 203 ? 26.164 19.257 34.258 1.00 14.71 203 ARG A N 1
ATOM 1626 C CA . ARG A 1 203 ? 26.762 18.603 33.098 1.00 13.67 203 ARG A CA 1
ATOM 1627 C C . ARG A 1 203 ? 26.125 19.076 31.799 1.00 17.84 203 ARG A C 1
ATOM 1628 O O . ARG A 1 203 ? 26.824 19.341 30.814 1.00 18.15 203 ARG A O 1
ATOM 1636 N N . GLU A 1 204 ? 24.795 19.173 31.764 1.00 13.76 204 GLU A N 1
ATOM 1637 C CA . GLU A 1 204 ? 24.159 19.531 30.501 1.00 14.20 204 GLU A CA 1
ATOM 1638 C C . GLU A 1 204 ? 24.301 21.026 30.206 1.00 15.40 204 GLU A C 1
ATOM 1639 O O . GLU A 1 204 ? 24.423 21.413 29.035 1.00 15.03 204 GLU A O 1
ATOM 1645 N N . ILE A 1 205 ? 24.317 21.875 31.237 1.00 13.47 205 ILE A N 1
ATOM 1646 C CA . ILE A 1 205 ? 24.600 23.293 31.024 1.00 14.78 205 ILE A CA 1
ATOM 1647 C C . ILE A 1 205 ? 25.978 23.471 30.410 1.00 15.11 205 ILE A C 1
ATOM 1648 O O . ILE A 1 205 ? 26.156 24.262 29.478 1.00 11.05 205 ILE A O 1
ATOM 1653 N N . THR A 1 206 ? 26.973 22.742 30.926 1.00 15.43 206 THR A N 1
ATOM 1654 C CA . THR A 1 206 ? 28.330 22.869 30.393 1.00 15.50 206 THR A CA 1
ATOM 1655 C C . THR A 1 206 ? 28.369 22.520 28.908 1.00 15.07 206 THR A C 1
ATOM 1656 O O . THR A 1 206 ? 29.028 23.210 28.123 1.00 14.76 206 THR A O 1
ATOM 1660 N N . LYS A 1 207 ? 27.614 21.496 28.492 1.00 12.21 207 LYS A N 1
ATOM 1661 C CA . LYS A 1 207 ? 27.562 21.145 27.073 1.00 10.37 207 LYS A CA 1
ATOM 1662 C C . LYS A 1 207 ? 26.897 22.237 26.236 1.00 12.51 207 LYS A C 1
ATOM 1663 O O . LYS A 1 207 ? 27.371 22.565 25.138 1.00 9.37 207 LYS A O 1
ATOM 1669 N N . VAL A 1 208 ? 25.772 22.781 26.711 1.00 11.61 208 VAL A N 1
ATOM 1670 C CA . VAL A 1 208 ? 25.150 23.908 26.025 1.00 12.88 208 VAL A CA 1
ATOM 1671 C C . VAL A 1 208 ? 26.134 25.064 25.906 1.00 13.20 208 VAL A C 1
ATOM 1672 O O . VAL A 1 208 ? 26.286 25.668 24.834 1.00 15.17 208 VAL A O 1
ATOM 1676 N N . ALA A 1 209 ? 26.827 25.381 27.002 1.00 14.16 209 ALA A N 1
ATOM 1677 C CA . ALA A 1 209 ? 27.777 26.491 26.993 1.00 14.35 209 ALA A CA 1
ATOM 1678 C C . ALA A 1 209 ? 28.863 26.278 25.947 1.00 18.00 209 ALA A C 1
ATOM 1679 O O . ALA A 1 209 ? 29.170 27.185 25.163 1.00 16.08 209 ALA A O 1
ATOM 1681 N N . GLN A 1 210 ? 29.448 25.079 25.908 1.00 14.42 210 GLN A N 1
ATOM 1682 C CA . GLN A 1 210 ? 30.510 24.833 24.936 1.00 18.93 210 GLN A CA 1
ATOM 1683 C C . GLN A 1 210 ? 29.973 24.910 23.514 1.00 15.60 210 GLN A C 1
ATOM 1684 O O . GLN A 1 210 ? 30.626 25.456 22.620 1.00 16.23 210 GLN A O 1
ATOM 1690 N N . PHE A 1 211 ? 28.767 24.396 23.291 1.00 13.36 211 PHE A N 1
ATOM 1691 C CA . PHE A 1 211 ? 28.202 24.445 21.950 1.00 15.29 211 PHE A CA 1
ATOM 1692 C C . PHE A 1 211 ? 28.037 25.882 21.477 1.00 11.43 211 PHE A C 1
ATOM 1693 O O . PHE A 1 211 ? 28.251 26.179 20.298 1.00 11.58 211 PHE A O 1
ATOM 1701 N N . LEU A 1 212 ? 27.700 26.794 22.384 1.00 12.88 212 LEU A N 1
ATOM 1702 C CA . LEU A 1 212 ? 27.523 28.204 22.058 1.00 16.34 212 LEU A CA 1
ATOM 1703 C C . LEU A 1 212 ? 28.827 29.001 22.092 1.00 17.66 212 LEU A C 1
ATOM 1704 O O . LEU A 1 212 ? 28.799 30.215 21.864 1.00 20.01 212 LEU A O 1
ATOM 1709 N N . GLY A 1 213 ? 29.958 28.356 22.362 1.00 19.50 213 GLY A N 1
ATOM 1710 C CA . GLY A 1 213 ? 31.222 29.072 22.421 1.00 18.17 213 GLY A CA 1
ATOM 1711 C C . GLY A 1 213 ? 31.395 29.967 23.624 1.00 19.52 213 GLY A C 1
ATOM 1712 O O . GLY A 1 213 ? 32.232 30.868 23.593 1.00 22.36 213 GLY A O 1
ATOM 1713 N N . GLN A 1 214 ? 30.617 29.760 24.681 1.00 21.03 214 GLN A N 1
ATOM 1714 C CA . GLN A 1 214 ? 30.677 30.593 25.874 1.00 23.16 214 GLN A CA 1
ATOM 1715 C C . GLN A 1 214 ? 31.455 29.890 26.972 1.00 26.33 214 GLN A C 1
ATOM 1716 O O . GLN A 1 214 ? 31.246 28.701 27.229 1.00 27.34 214 GLN A O 1
ATOM 1722 N N . GLU A 1 215 ? 32.338 30.637 27.627 1.00 25.86 215 GLU A N 1
ATOM 1723 C CA . GLU A 1 215 ? 33.049 30.140 28.793 1.00 26.55 215 GLU A CA 1
ATOM 1724 C C . GLU A 1 215 ? 32.273 30.518 30.045 1.00 24.60 215 GLU A C 1
ATOM 1725 O O . GLU A 1 215 ? 31.801 31.652 30.171 1.00 30.68 215 GLU A O 1
ATOM 1731 N N . LEU A 1 216 ? 32.125 29.565 30.955 1.00 28.22 216 LEU A N 1
ATOM 1732 C CA . LEU A 1 216 ? 31.408 29.784 32.203 1.00 28.88 216 LEU A CA 1
ATOM 1733 C C . LEU A 1 216 ? 32.376 29.612 33.360 1.00 23.37 216 LEU A C 1
ATOM 1734 O O . LEU A 1 216 ? 33.035 28.572 33.468 1.00 25.32 216 LEU A O 1
ATOM 1739 N N . THR A 1 217 ? 32.461 30.621 34.223 1.00 29.38 217 THR A N 1
ATOM 1740 C CA . THR A 1 217 ? 33.124 30.410 35.501 1.00 29.37 217 THR A CA 1
ATOM 1741 C C . THR A 1 217 ? 32.343 29.401 36.329 1.00 32.90 217 THR A C 1
ATOM 1742 O O . THR A 1 217 ? 31.173 29.096 36.061 1.00 30.68 217 THR A O 1
ATOM 1746 N N . GLU A 1 218 ? 33.005 28.889 37.362 1.00 31.43 218 GLU A N 1
ATOM 1747 C CA . GLU A 1 218 ? 32.322 28.007 38.297 1.00 33.72 218 GLU A CA 1
ATOM 1748 C C . GLU A 1 218 ? 31.109 28.705 38.908 1.00 30.66 218 GLU A C 1
ATOM 1749 O O . GLU A 1 218 ? 30.050 28.092 39.086 1.00 26.74 218 GLU A O 1
ATOM 1755 N N . VAL A 1 219 ? 31.243 29.997 39.215 1.00 34.29 219 VAL A N 1
ATOM 1756 C CA . VAL A 1 219 ? 30.155 30.739 39.847 1.00 31.20 219 VAL A CA 1
ATOM 1757 C C . VAL A 1 219 ? 28.948 30.823 38.921 1.00 30.91 219 VAL A C 1
ATOM 1758 O O . VAL A 1 219 ? 27.816 30.553 39.335 1.00 30.94 219 VAL A O 1
ATOM 1762 N N . ALA A 1 220 ? 29.166 31.220 37.661 1.00 28.86 220 ALA A N 1
ATOM 1763 C CA . ALA A 1 220 ? 28.043 31.375 36.738 1.00 30.52 220 ALA A CA 1
ATOM 1764 C C . ALA A 1 220 ? 27.348 30.041 36.479 1.00 26.53 220 ALA A C 1
ATOM 1765 O O . ALA A 1 220 ? 26.116 29.982 36.407 1.00 31.42 220 ALA A O 1
ATOM 1767 N N . LEU A 1 221 ? 28.118 28.957 36.351 1.00 26.15 221 LEU A N 1
ATOM 1768 C CA . LEU A 1 221 ? 27.519 27.636 36.194 1.00 27.11 221 LEU A CA 1
ATOM 1769 C C . LEU A 1 221 ? 26.594 27.303 37.359 1.00 28.42 221 LEU A C 1
ATOM 1770 O O . LEU A 1 221 ? 25.491 26.783 37.158 1.00 23.47 221 LEU A O 1
ATOM 1775 N N . ASP A 1 222 ? 27.023 27.599 38.587 1.00 28.53 222 ASP A N 1
ATOM 1776 C CA . ASP A 1 222 ? 26.177 27.324 39.742 1.00 27.98 222 ASP A CA 1
ATOM 1777 C C . ASP A 1 222 ? 24.959 28.233 39.756 1.00 26.27 222 ASP A C 1
ATOM 1778 O O . ASP A 1 222 ? 23.858 27.792 40.106 1.00 27.90 222 ASP A O 1
ATOM 1783 N N . ALA A 1 223 ? 25.136 29.503 39.382 1.00 24.75 223 ALA A N 1
ATOM 1784 C CA . ALA A 1 223 ? 24.004 30.418 39.301 1.00 25.78 223 ALA A CA 1
ATOM 1785 C C . ALA A 1 223 ? 22.974 29.937 38.287 1.00 27.67 223 ALA A C 1
ATOM 1786 O O . ALA A 1 223 ? 21.769 29.967 38.557 1.00 29.93 223 ALA A O 1
ATOM 1788 N N . ILE A 1 224 ? 23.428 29.494 37.112 1.00 25.83 224 ILE A N 1
ATOM 1789 C CA . ILE A 1 224 ? 22.497 29.011 36.094 1.00 23.92 224 ILE A CA 1
ATOM 1790 C C . ILE A 1 224 ? 21.740 27.795 36.607 1.00 21.32 224 ILE A C 1
ATOM 1791 O O . ILE A 1 224 ? 20.511 27.721 36.504 1.00 24.68 224 ILE A O 1
ATOM 1796 N N . ALA A 1 225 ? 22.466 26.827 37.173 1.00 20.81 225 ALA A N 1
ATOM 1797 C CA . ALA A 1 225 ? 21.819 25.622 37.674 1.00 22.48 225 ALA A CA 1
ATOM 1798 C C . ALA A 1 225 ? 20.843 25.954 38.794 1.00 24.95 225 ALA A C 1
ATOM 1799 O O . ALA A 1 225 ? 19.757 25.368 38.875 1.00 25.02 225 ALA A O 1
ATOM 1801 N N . HIS A 1 226 ? 21.197 26.908 39.655 1.00 26.59 226 HIS A N 1
ATOM 1802 C CA . HIS A 1 226 ? 20.289 27.280 40.736 1.00 31.49 226 HIS A CA 1
ATOM 1803 C C . HIS A 1 226 ? 18.992 27.876 40.197 1.00 28.98 226 HIS A C 1
ATOM 1804 O O . HIS A 1 226 ? 17.915 27.642 40.762 1.00 27.31 226 HIS A O 1
ATOM 1811 N N . HIS A 1 227 ? 19.061 28.635 39.108 1.00 25.12 227 HIS A N 1
ATOM 1812 C CA . HIS A 1 227 ? 17.863 29.288 38.597 1.00 28.67 227 HIS A CA 1
ATOM 1813 C C . HIS A 1 227 ? 17.134 28.492 37.524 1.00 24.82 227 HIS A C 1
ATOM 1814 O O . HIS A 1 227 ? 16.108 28.965 37.029 1.00 21.01 227 HIS A O 1
ATOM 1821 N N . THR A 1 228 ? 17.613 27.298 37.166 1.00 20.24 228 THR A N 1
ATOM 1822 C CA . THR A 1 228 ? 16.879 26.436 36.242 1.00 21.71 228 THR A CA 1
ATOM 1823 C C . THR A 1 228 ? 16.506 25.103 36.878 1.00 19.34 228 THR A C 1
ATOM 1824 O O . THR A 1 228 ? 16.203 24.136 36.169 1.00 16.22 228 THR A O 1
ATOM 1828 N N . SER A 1 229 ? 16.526 25.025 38.204 1.00 19.69 229 SER A N 1
ATOM 1829 C CA . SER A 1 229 ? 15.895 23.895 38.854 1.00 17.54 229 SER A CA 1
ATOM 1830 C C . SER A 1 229 ? 14.399 23.944 38.585 1.00 17.44 229 SER A C 1
ATOM 1831 O O . SER A 1 229 ? 13.834 25.009 38.320 1.00 16.40 229 SER A O 1
ATOM 1834 N N . PHE A 1 230 ? 13.750 22.775 38.637 1.00 18.93 230 PHE A N 1
ATOM 1835 C CA . PHE A 1 230 ? 12.303 22.768 38.455 1.00 19.06 230 PHE A CA 1
ATOM 1836 C C . PHE A 1 230 ? 11.644 23.701 39.458 1.00 20.51 230 PHE A C 1
ATOM 1837 O O . PHE A 1 230 ? 10.818 24.548 39.095 1.00 18.05 230 PHE A O 1
ATOM 1845 N N . GLU A 1 231 ? 12.007 23.565 40.733 1.00 21.92 231 GLU A N 1
ATOM 1846 C CA . GLU A 1 231 ? 11.350 24.374 41.753 1.00 23.90 231 GLU A CA 1
ATOM 1847 C C . GLU A 1 231 ? 11.545 25.854 41.483 1.00 22.87 231 GLU A C 1
ATOM 1848 O O . GLU A 1 231 ? 10.614 26.648 41.655 1.00 24.47 231 GLU A O 1
ATOM 1854 N N . ALA A 1 232 ? 12.731 26.239 41.009 1.00 23.62 232 ALA A N 1
ATOM 1855 C CA . ALA A 1 232 ? 12.980 27.646 40.708 1.00 17.87 232 ALA A CA 1
ATOM 1856 C C . ALA A 1 232 ? 12.111 28.128 39.553 1.00 22.67 232 ALA A C 1
ATOM 1857 O O . ALA A 1 232 ? 11.502 29.201 39.628 1.00 20.80 232 ALA A O 1
ATOM 1859 N N . MET A 1 233 ? 12.042 27.350 38.468 1.00 22.73 233 MET A N 1
ATOM 1860 C CA . MET A 1 233 ? 11.293 27.804 37.301 1.00 17.27 233 MET A CA 1
ATOM 1861 C C . MET A 1 233 ? 9.789 27.735 37.509 1.00 21.00 233 MET A C 1
ATOM 1862 O O . MET A 1 233 ? 9.056 28.521 36.898 1.00 16.61 233 MET A O 1
ATOM 1867 N N . ARG A 1 234 ? 9.317 26.803 38.344 1.00 20.13 234 ARG A N 1
ATOM 1868 C CA . ARG A 1 234 ? 7.910 26.790 38.738 1.00 17.98 234 ARG A CA 1
ATOM 1869 C C . ARG A 1 234 ? 7.515 28.080 39.442 1.00 21.13 234 ARG A C 1
ATOM 1870 O O . ARG A 1 234 ? 6.431 28.625 39.206 1.00 22.67 234 ARG A O 1
ATOM 1878 N N . ASP A 1 235 ? 8.384 28.584 40.304 1.00 22.25 235 ASP A N 1
ATOM 1879 C CA . ASP A 1 235 ? 8.042 29.707 41.154 1.00 24.07 235 ASP A CA 1
ATOM 1880 C C . ASP A 1 235 ? 8.412 31.040 40.515 1.00 28.28 235 ASP A C 1
ATOM 1881 O O . ASP A 1 235 ? 7.985 32.093 41.004 1.00 29.24 235 ASP A O 1
ATOM 1886 N N . ASN A 1 236 ? 9.192 31.008 39.436 1.00 25.71 236 ASN A N 1
ATOM 1887 C CA . ASN A 1 236 ? 9.579 32.207 38.704 1.00 24.56 236 ASN A CA 1
ATOM 1888 C C . ASN A 1 236 ? 8.444 32.670 37.797 1.00 24.21 236 ASN A C 1
ATOM 1889 O O . ASN A 1 236 ? 8.095 31.954 36.852 1.00 26.36 236 ASN A O 1
ATOM 1894 N N . PRO A 1 237 ? 7.878 33.860 38.014 1.00 26.86 237 PRO A N 1
ATOM 1895 C CA . PRO A 1 237 ? 6.830 34.352 37.098 1.00 26.89 237 PRO A CA 1
ATOM 1896 C C . PRO A 1 237 ? 7.309 34.527 35.670 1.00 26.52 237 PRO A C 1
ATOM 1897 O O . PRO A 1 237 ? 6.491 34.488 34.744 1.00 24.75 237 PRO A O 1
ATOM 1901 N N . SER A 1 238 ? 8.609 34.731 35.459 1.00 22.88 238 SER A N 1
ATOM 1902 C CA . SER A 1 238 ? 9.124 34.912 34.113 1.00 22.07 238 SER A CA 1
ATOM 1903 C C . SER A 1 238 ? 9.146 33.619 33.304 1.00 24.16 238 SER A C 1
ATOM 1904 O O . SER A 1 238 ? 9.162 33.682 32.070 1.00 26.38 238 SER A O 1
ATOM 1907 N N . THR A 1 239 ? 9.128 32.454 33.955 1.00 24.95 239 THR A N 1
ATOM 1908 C CA . THR A 1 239 ? 9.249 31.189 33.247 1.00 23.12 239 THR A CA 1
ATOM 1909 C C . THR A 1 239 ? 8.079 30.236 33.436 1.00 25.93 239 THR A C 1
ATOM 1910 O O . THR A 1 239 ? 8.019 29.230 32.722 1.00 26.18 239 THR A O 1
ATOM 1914 N N . ASN A 1 240 ? 7.158 30.501 34.359 1.00 23.63 240 ASN A N 1
ATOM 1915 C CA . ASN A 1 240 ? 6.103 29.544 34.661 1.00 25.02 240 ASN A CA 1
ATOM 1916 C C . ASN A 1 240 ? 4.814 29.824 33.897 1.00 26.30 240 ASN A C 1
ATOM 1917 O O . ASN A 1 240 ? 3.795 29.183 34.171 1.00 23.37 240 ASN A O 1
ATOM 1922 N N . TYR A 1 241 ? 4.830 30.785 32.972 1.00 24.85 241 TYR A N 1
ATOM 1923 C CA . TYR A 1 241 ? 3.722 31.136 32.083 1.00 21.19 241 TYR A CA 1
ATOM 1924 C C . TYR A 1 241 ? 2.481 31.640 32.814 1.00 25.02 241 TYR A C 1
ATOM 1925 O O . TYR A 1 241 ? 1.436 31.824 32.184 1.00 23.38 241 TYR A O 1
ATOM 1934 N N . SER A 1 242 ? 2.564 31.869 34.123 1.00 26.80 242 SER A N 1
ATOM 1935 C CA . SER A 1 242 ? 1.415 32.338 34.885 1.00 28.20 242 SER A CA 1
ATOM 1936 C C . SER A 1 242 ? 0.924 33.704 34.425 1.00 30.64 242 SER A C 1
ATOM 1937 O O . SER A 1 242 ? -0.192 34.098 34.789 1.00 30.29 242 SER A O 1
ATOM 1940 N N . THR A 1 243 ? 1.714 34.426 33.626 1.00 29.93 243 THR A N 1
ATOM 1941 C CA . THR A 1 243 ? 1.283 35.702 33.074 1.00 32.86 243 THR A CA 1
ATOM 1942 C C . THR A 1 243 ? 0.528 35.564 31.758 1.00 34.14 243 THR A C 1
ATOM 1943 O O . THR A 1 243 ? 0.022 36.571 31.247 1.00 31.85 243 THR A O 1
ATOM 1947 N N . VAL A 1 244 ? 0.437 34.359 31.198 1.00 27.64 244 VAL A N 1
ATOM 1948 C CA . VAL A 1 244 ? -0.416 34.165 30.018 1.00 25.80 244 VAL A CA 1
ATOM 1949 C C . VAL A 1 244 ? -1.868 34.397 30.412 1.00 27.33 244 VAL A C 1
ATOM 1950 O O . VAL A 1 244 ? -2.313 33.879 31.455 1.00 28.77 244 VAL A O 1
ATOM 1954 N N . PRO A 1 245 ? -2.647 35.142 29.622 1.00 29.79 245 PRO A N 1
ATOM 1955 C CA . PRO A 1 245 ? -4.020 35.470 30.025 1.00 28.79 245 PRO A CA 1
ATOM 1956 C C . PRO A 1 245 ? -4.883 34.232 30.217 1.00 27.33 245 PRO A C 1
ATOM 1957 O O . PRO A 1 245 ? -4.693 33.200 29.568 1.00 24.08 245 PRO A O 1
ATOM 1961 N N . SER A 1 246 ? -5.862 34.369 31.113 1.00 30.25 246 SER A N 1
ATOM 1962 C CA . SER A 1 246 ? -6.700 33.243 31.517 1.00 35.10 246 SER A CA 1
ATOM 1963 C C . SER A 1 246 ? -7.442 32.634 30.330 1.00 32.93 246 SER A C 1
ATOM 1964 O O . SER A 1 246 ? -7.544 31.404 30.216 1.00 35.55 246 SER A O 1
ATOM 1967 N N . HIS A 1 247 ? -7.945 33.474 29.424 1.00 34.20 247 HIS A N 1
ATOM 1968 C CA . HIS A 1 247 ? -8.710 33.007 28.273 1.00 33.15 247 HIS A CA 1
ATOM 1969 C C . HIS A 1 247 ? -7.863 32.257 27.250 1.00 31.74 247 HIS A C 1
ATOM 1970 O O . HIS A 1 247 ? -8.418 31.776 26.257 1.00 28.88 247 HIS A O 1
ATOM 1977 N N . LEU A 1 248 ? -6.547 32.169 27.438 1.00 27.15 248 LEU A N 1
ATOM 1978 C CA . LEU A 1 248 ? -5.693 31.369 26.568 1.00 25.72 248 LEU A CA 1
ATOM 1979 C C . LEU A 1 248 ? -5.167 30.119 27.245 1.00 21.91 248 LEU A C 1
ATOM 1980 O O . LEU A 1 248 ? -5.132 29.061 26.621 1.00 24.12 248 LEU A O 1
ATOM 1985 N N . MET A 1 249 ? -4.738 30.222 28.503 1.00 28.10 249 MET A N 1
ATOM 1986 C CA . MET A 1 249 ? -4.336 29.070 29.302 1.00 23.29 249 MET A CA 1
ATOM 1987 C C . MET A 1 249 ? -5.097 29.079 30.618 1.00 27.33 249 MET A C 1
ATOM 1988 O O . MET A 1 249 ? -4.997 30.041 31.388 1.00 25.53 249 MET A O 1
ATOM 1993 N N . ASP A 1 250 ? -5.839 28.001 30.882 1.00 24.76 250 ASP A N 1
ATOM 1994 C CA . ASP A 1 250 ? -6.515 27.820 32.165 1.00 20.53 250 ASP A CA 1
ATOM 1995 C C . ASP A 1 250 ? -5.507 27.169 33.107 1.00 25.45 250 ASP A C 1
ATOM 1996 O O . ASP A 1 250 ? -5.411 25.946 33.215 1.00 23.30 250 ASP A O 1
ATOM 2001 N N . HIS A 1 251 ? -4.753 28.009 33.810 1.00 25.94 251 HIS A N 1
ATOM 2002 C CA . HIS A 1 251 ? -3.715 27.539 34.715 1.00 22.43 251 HIS A CA 1
ATOM 2003 C C . HIS A 1 251 ? -4.278 26.667 35.829 1.00 24.90 251 HIS A C 1
ATOM 2004 O O . HIS A 1 251 ? -3.539 25.875 36.423 1.00 18.03 251 HIS A O 1
ATOM 2011 N N . GLY A 1 252 ? -5.572 26.800 36.122 1.00 24.44 252 GLY A N 1
ATOM 2012 C CA . GLY A 1 252 ? -6.172 25.996 37.165 1.00 22.69 252 GLY A CA 1
ATOM 2013 C C . GLY A 1 252 ? -6.346 24.539 36.789 1.00 24.60 252 GLY A C 1
ATOM 2014 O O . GLY A 1 252 ? -6.315 23.665 37.659 1.00 19.90 252 GLY A O 1
ATOM 2015 N N . VAL A 1 253 ? -6.534 24.259 35.498 1.00 16.56 253 VAL A N 1
ATOM 2016 C CA . VAL A 1 253 ? -6.689 22.879 35.050 1.00 17.48 253 VAL A CA 1
ATOM 2017 C C . VAL A 1 253 ? -5.391 22.115 35.268 1.00 16.63 253 VAL A C 1
ATOM 2018 O O . VAL A 1 253 ? -5.388 20.981 35.761 1.00 17.19 253 VAL A O 1
ATOM 2022 N N . SER A 1 254 ? -4.274 22.733 34.915 1.00 12.78 254 SER A N 1
ATOM 2023 C CA . SER A 1 254 ? -2.953 22.136 35.033 1.00 13.85 254 SER A CA 1
ATOM 2024 C C . SER A 1 254 ? -1.920 23.237 34.809 1.00 12.90 254 SER A C 1
ATOM 2025 O O . SER A 1 254 ? -1.991 23.940 33.797 1.00 13.83 254 SER A O 1
ATOM 2028 N N . PRO A 1 255 ? -0.977 23.451 35.723 1.00 11.61 255 PRO A N 1
ATOM 2029 C CA . PRO A 1 255 ? 0.026 24.501 35.498 1.00 17.91 255 PRO A CA 1
ATOM 2030 C C . PRO A 1 255 ? 1.051 24.054 34.466 1.00 16.21 255 PRO A C 1
ATOM 2031 O O . PRO A 1 255 ? 1.224 22.862 34.196 1.00 14.80 255 PRO A O 1
ATOM 2035 N N . PHE A 1 256 ? 1.738 25.037 33.878 1.00 16.66 256 PHE A N 1
ATOM 2036 C CA . PHE A 1 256 ? 2.778 24.719 32.902 1.00 15.05 256 PHE A CA 1
ATOM 2037 C C . PHE A 1 256 ? 3.922 23.952 33.553 1.00 17.48 256 PHE A C 1
ATOM 2038 O O . PHE A 1 256 ? 4.364 22.923 33.037 1.00 15.90 256 PHE A O 1
ATOM 2046 N N . MET A 1 257 ? 4.456 24.472 34.660 1.00 15.03 257 MET A N 1
ATOM 2047 C CA . MET A 1 257 ? 5.456 23.756 35.450 1.00 15.54 257 MET A CA 1
ATOM 2048 C C . MET A 1 257 ? 4.699 22.761 36.314 1.00 18.51 257 MET A C 1
ATOM 2049 O O . MET A 1 257 ? 4.459 22.976 37.506 1.00 17.24 257 MET A O 1
ATOM 2054 N N . ARG A 1 258 ? 4.336 21.641 35.685 1.00 13.96 258 ARG A N 1
ATOM 2055 C CA . ARG A 1 258 ? 3.359 20.721 36.260 1.00 15.73 258 ARG A CA 1
ATOM 2056 C C . ARG A 1 258 ? 3.969 19.874 37.376 1.00 18.16 258 ARG A C 1
ATOM 2057 O O . ARG A 1 258 ? 3.579 19.993 38.544 1.00 17.01 258 ARG A O 1
ATOM 2065 N N . LYS A 1 259 ? 4.926 19.001 37.030 1.00 13.40 259 LYS A N 1
ATOM 2066 C CA . LYS A 1 259 ? 5.604 18.097 37.957 1.00 16.78 259 LYS A CA 1
ATOM 2067 C C . LYS A 1 259 ? 7.114 18.076 37.775 1.00 16.23 259 LYS A C 1
ATOM 2068 O O . LYS A 1 259 ? 7.845 17.949 38.765 1.00 18.13 259 LYS A O 1
ATOM 2074 N N . GLY A 1 260 ? 7.594 18.146 36.539 1.00 15.69 260 GLY A N 1
ATOM 2075 C CA . GLY A 1 260 ? 9.018 18.276 36.304 1.00 14.42 260 GLY A CA 1
ATOM 2076 C C . GLY A 1 260 ? 9.872 17.084 36.671 1.00 15.42 260 GLY A C 1
ATOM 2077 O O . GLY A 1 260 ? 11.034 17.264 37.045 1.00 18.99 260 GLY A O 1
ATOM 2078 N N . ILE A 1 261 ? 9.356 15.864 36.548 1.00 15.51 261 ILE A N 1
ATOM 2079 C CA . ILE A 1 261 ? 10.139 14.676 36.853 1.00 14.40 261 ILE A CA 1
ATOM 2080 C C . ILE A 1 261 ? 10.185 13.761 35.637 1.00 11.90 261 ILE A C 1
ATOM 2081 O O . ILE A 1 261 ? 9.516 13.987 34.628 1.00 15.65 261 ILE A O 1
ATOM 2086 N N . THR A 1 262 ? 11.031 12.741 35.733 1.00 12.15 262 THR A N 1
ATOM 2087 C CA . THR A 1 262 ? 11.013 11.609 34.818 1.00 11.72 262 THR A CA 1
ATOM 2088 C C . THR A 1 262 ? 10.332 10.441 35.505 1.00 15.86 262 THR A C 1
ATOM 2089 O O . THR A 1 262 ? 10.655 10.124 36.654 1.00 15.93 262 THR A O 1
ATOM 2093 N N . GLY A 1 263 ? 9.389 9.826 34.808 1.00 11.73 263 GLY A N 1
ATOM 2094 C CA . GLY A 1 263 ? 8.659 8.697 35.345 1.00 13.99 263 GLY A CA 1
ATOM 2095 C C . GLY A 1 263 ? 7.250 8.986 35.805 1.00 18.24 263 GLY A C 1
ATOM 2096 O O . GLY A 1 263 ? 6.622 8.098 36.394 1.00 13.48 263 GLY A O 1
ATOM 2097 N N . ASP A 1 264 ? 6.722 10.190 35.562 1.00 10.51 264 ASP A N 1
ATOM 2098 C CA . ASP A 1 264 ? 5.315 10.390 35.878 1.00 11.41 264 ASP A CA 1
ATOM 2099 C C . ASP A 1 264 ? 4.405 9.566 34.976 1.00 14.79 264 ASP A C 1
ATOM 2100 O O . ASP A 1 264 ? 3.210 9.444 35.269 1.00 14.41 264 ASP A O 1
ATOM 2105 N N . TRP A 1 265 ? 4.942 8.964 33.910 1.00 15.48 265 TRP A N 1
ATOM 2106 C CA . TRP A 1 265 ? 4.127 8.056 33.115 1.00 11.64 265 TRP A CA 1
ATOM 2107 C C . TRP A 1 265 ? 3.608 6.902 33.958 1.00 10.58 265 TRP A C 1
ATOM 2108 O O . TRP A 1 265 ? 2.519 6.391 33.693 1.00 11.19 265 TRP A O 1
ATOM 2119 N N . LYS A 1 266 ? 4.344 6.499 34.993 1.00 11.01 266 LYS A N 1
ATOM 2120 C CA . LYS A 1 266 ? 3.889 5.363 35.788 1.00 10.73 266 LYS A CA 1
ATOM 2121 C C . LYS A 1 266 ? 2.590 5.683 36.516 1.00 14.40 266 LYS A C 1
ATOM 2122 O O . LYS A 1 266 ? 1.847 4.763 36.880 1.00 12.63 266 LYS A O 1
ATOM 2128 N N . ASN A 1 267 ? 2.307 6.966 36.739 1.00 13.79 267 ASN A N 1
ATOM 2129 C CA . ASN A 1 267 ? 1.092 7.417 37.402 1.00 11.27 267 ASN A CA 1
ATOM 2130 C C . ASN A 1 267 ? -0.072 7.619 36.444 1.00 14.73 267 ASN A C 1
ATOM 2131 O O . ASN A 1 267 ? -1.158 7.997 36.887 1.00 12.62 267 ASN A O 1
ATOM 2136 N N . HIS A 1 268 ? 0.136 7.386 35.146 1.00 12.21 268 HIS A N 1
ATOM 2137 C CA . HIS A 1 268 ? -0.857 7.571 34.101 1.00 15.70 268 HIS A CA 1
ATOM 2138 C C . HIS A 1 268 ? -1.070 6.350 33.234 1.00 10.34 268 HIS A C 1
ATOM 2139 O O . HIS A 1 268 ? -2.222 6.011 32.956 1.00 10.69 268 HIS A O 1
ATOM 2146 N N . PHE A 1 269 ? -0.005 5.698 32.766 1.00 11.60 269 PHE A N 1
ATOM 2147 C CA . PHE A 1 269 ? -0.229 4.517 31.947 1.00 9.39 269 PHE A CA 1
ATOM 2148 C C . PHE A 1 269 ? -0.839 3.403 32.779 1.00 13.14 269 PHE A C 1
ATOM 2149 O O . PHE A 1 269 ? -0.270 2.989 33.796 1.00 12.41 269 PHE A O 1
ATOM 2157 N N . THR A 1 270 ? -1.971 2.890 32.322 1.00 8.75 270 THR A N 1
ATOM 2158 C CA . THR A 1 270 ? -2.476 1.667 32.920 1.00 11.82 270 THR A CA 1
ATOM 2159 C C . THR A 1 270 ? -1.552 0.505 32.568 1.00 12.13 270 THR A C 1
ATOM 2160 O O . THR A 1 270 ? -0.723 0.590 31.660 1.00 11.62 270 THR A O 1
ATOM 2164 N N . VAL A 1 271 ? -1.693 -0.590 33.320 1.00 11.05 271 VAL A N 1
ATOM 2165 C CA . VAL A 1 271 ? -0.931 -1.805 33.036 1.00 10.81 271 VAL A CA 1
ATOM 2166 C C . VAL A 1 271 ? -1.077 -2.189 31.567 1.00 12.83 271 VAL A C 1
ATOM 2167 O O . VAL A 1 271 ? -0.093 -2.498 30.877 1.00 10.31 271 VAL A O 1
ATOM 2171 N N . ALA A 1 272 ? -2.315 -2.167 31.072 1.00 8.00 272 ALA A N 1
ATOM 2172 C CA . ALA A 1 272 ? -2.611 -2.538 29.693 1.00 10.04 272 ALA A CA 1
ATOM 2173 C C . ALA A 1 272 ? -2.002 -1.554 28.696 1.00 12.57 272 ALA A C 1
ATOM 2174 O O . ALA A 1 272 ? -1.410 -1.966 27.687 1.00 13.07 272 ALA A O 1
ATOM 2176 N N . GLN A 1 273 ? -2.196 -0.247 28.932 1.00 10.77 273 GLN A N 1
ATOM 2177 C CA . GLN A 1 273 ? -1.619 0.798 28.077 1.00 12.35 273 GLN A CA 1
ATOM 2178 C C . GLN A 1 273 ? -0.110 0.696 28.023 1.00 13.73 273 GLN A C 1
ATOM 2179 O O . GLN A 1 273 ? 0.501 0.853 26.955 1.00 11.86 273 GLN A O 1
ATOM 2185 N N . ASN A 1 274 ? 0.510 0.462 29.175 1.00 11.75 274 ASN A N 1
ATOM 2186 C CA . ASN A 1 274 ? 1.958 0.326 29.226 1.00 13.53 274 ASN A CA 1
ATOM 2187 C C . ASN A 1 274 ? 2.433 -0.824 28.345 1.00 15.75 274 ASN A C 1
ATOM 2188 O O . ASN A 1 274 ? 3.387 -0.679 27.571 1.00 15.47 274 ASN A O 1
ATOM 2193 N N . ALA A 1 275 ? 1.797 -1.993 28.472 1.00 13.21 275 ALA A N 1
ATOM 2194 C CA . ALA A 1 275 ? 2.229 -3.149 27.700 1.00 17.45 275 ALA A CA 1
ATOM 2195 C C . ALA A 1 275 ? 2.051 -2.902 26.212 1.00 17.23 275 ALA A C 1
ATOM 2196 O O . ALA A 1 275 ? 2.915 -3.255 25.406 1.00 16.80 275 ALA A O 1
ATOM 2198 N N . HIS A 1 276 ? 0.942 -2.279 25.834 1.00 12.83 276 HIS A N 1
ATOM 2199 C CA . HIS A 1 276 ? 0.676 -2.045 24.423 1.00 17.15 276 HIS A CA 1
ATOM 2200 C C . HIS A 1 276 ? 1.621 -1.007 23.852 1.00 15.85 276 HIS A C 1
ATOM 2201 O O . HIS A 1 276 ? 2.095 -1.152 22.719 1.00 14.62 276 HIS A O 1
ATOM 2208 N N . PHE A 1 277 ? 1.892 0.053 24.617 1.00 16.74 277 PHE A N 1
ATOM 2209 C CA . PHE A 1 277 ? 2.882 1.048 24.207 1.00 13.61 277 PHE A CA 1
ATOM 2210 C C . PHE A 1 277 ? 4.259 0.428 23.998 1.00 16.81 277 PHE A C 1
ATOM 2211 O O . PHE A 1 277 ? 4.916 0.684 22.981 1.00 14.88 277 PHE A O 1
ATOM 2219 N N . ASP A 1 278 ? 4.741 -0.350 24.973 1.00 15.99 278 ASP A N 1
ATOM 2220 C CA . ASP A 1 278 ? 6.086 -0.917 24.860 1.00 17.17 278 ASP A CA 1
ATOM 2221 C C . ASP A 1 278 ? 6.238 -1.751 23.596 1.00 19.38 278 ASP A C 1
ATOM 2222 O O . ASP A 1 278 ? 7.264 -1.669 22.907 1.00 19.61 278 ASP A O 1
ATOM 2227 N N . GLN A 1 279 ? 5.232 -2.561 23.277 1.00 17.27 279 GLN A N 1
ATOM 2228 C CA . GLN A 1 279 ? 5.304 -3.387 22.079 1.00 18.29 279 GLN A CA 1
ATOM 2229 C C . GLN A 1 279 ? 5.383 -2.515 20.835 1.00 16.83 279 GLN A C 1
ATOM 2230 O O . GLN A 1 279 ? 6.198 -2.755 19.937 1.00 18.10 279 GLN A O 1
ATOM 2236 N N . TYR A 1 280 ? 4.553 -1.472 20.781 1.00 18.67 280 TYR A N 1
ATOM 2237 C CA . TYR A 1 280 ? 4.519 -0.620 19.600 1.00 17.37 280 TYR A CA 1
ATOM 2238 C C . TYR A 1 280 ? 5.796 0.194 19.496 1.00 19.66 280 TYR A C 1
ATOM 2239 O O . TYR A 1 280 ? 6.406 0.276 18.423 1.00 18.87 280 TYR A O 1
ATOM 2248 N N . TYR A 1 281 ? 6.220 0.790 20.615 1.00 14.03 281 TYR A N 1
ATOM 2249 C CA . TYR A 1 281 ? 7.473 1.534 20.653 1.00 14.66 281 TYR A CA 1
ATOM 2250 C C . TYR A 1 281 ? 8.630 0.696 20.134 1.00 17.96 281 TYR A C 1
ATOM 2251 O O . TYR A 1 281 ? 9.374 1.132 19.251 1.00 16.86 281 TYR A O 1
ATOM 2260 N N . ALA A 1 282 ? 8.782 -0.526 20.655 1.00 15.95 282 ALA A N 1
ATOM 2261 C CA . ALA A 1 282 ? 9.921 -1.346 20.259 1.00 17.01 282 ALA A CA 1
ATOM 2262 C C . ALA A 1 282 ? 9.943 -1.553 18.752 1.00 19.79 282 ALA A C 1
ATOM 2263 O O . ALA A 1 282 ? 11.007 -1.516 18.127 1.00 17.18 282 ALA A O 1
ATOM 2265 N N . GLN A 1 283 ? 8.770 -1.735 18.144 1.00 18.85 283 GLN A N 1
ATOM 2266 C CA . GLN A 1 283 ? 8.713 -1.911 16.698 1.00 22.79 283 GLN A CA 1
ATOM 2267 C C . GLN A 1 283 ? 9.099 -0.616 15.985 1.00 25.47 283 GLN A C 1
ATOM 2268 O O . GLN A 1 283 ? 9.898 -0.631 15.038 1.00 24.54 283 GLN A O 1
ATOM 2274 N N . LYS A 1 284 ? 8.571 0.516 16.455 1.00 17.13 284 LYS A N 1
ATOM 2275 C CA . LYS A 1 284 ? 8.856 1.797 15.815 1.00 20.16 284 LYS A CA 1
ATOM 2276 C C . LYS A 1 284 ? 10.323 2.180 15.963 1.00 22.52 284 LYS A C 1
ATOM 2277 O O . LYS A 1 284 ? 10.919 2.729 15.030 1.00 24.78 284 LYS A O 1
ATOM 2283 N N . MET A 1 285 ? 10.926 1.912 17.118 1.00 17.90 285 MET A N 1
ATOM 2284 C CA . MET A 1 285 ? 12.277 2.398 17.384 1.00 17.78 285 MET A CA 1
ATOM 2285 C C . MET A 1 285 ? 13.356 1.394 16.993 1.00 24.48 285 MET A C 1
ATOM 2286 O O . MET A 1 285 ? 14.541 1.640 17.245 1.00 19.17 285 MET A O 1
ATOM 2291 N N . ALA A 1 286 ? 12.980 0.269 16.404 1.00 21.30 286 ALA A N 1
ATOM 2292 C CA . ALA A 1 286 ? 13.972 -0.657 15.884 1.00 24.07 286 ALA A CA 1
ATOM 2293 C C . ALA A 1 286 ? 14.591 -0.058 14.630 1.00 19.83 286 ALA A C 1
ATOM 2294 O O . ALA A 1 286 ? 13.922 0.626 13.851 1.00 25.18 286 ALA A O 1
ATOM 2296 N N . GLY A 1 287 ? 15.873 -0.305 14.432 1.00 27.22 287 GLY A N 1
ATOM 2297 C CA . GLY A 1 287 ? 16.519 0.276 13.282 1.00 24.64 287 GLY A CA 1
ATOM 2298 C C . GLY A 1 287 ? 16.998 1.694 13.480 1.00 22.01 287 GLY A C 1
ATOM 2299 O O . GLY A 1 287 ? 17.452 2.311 12.513 1.00 27.85 287 GLY A O 1
ATOM 2300 N N . THR A 1 288 ? 16.896 2.234 14.695 1.00 19.09 288 THR A N 1
ATOM 2301 C CA . THR A 1 288 ? 17.646 3.416 15.088 1.00 17.18 288 THR A CA 1
ATOM 2302 C C . THR A 1 288 ? 18.482 3.113 16.324 1.00 17.08 288 THR A C 1
ATOM 2303 O O . THR A 1 288 ? 18.091 2.321 17.189 1.00 17.25 288 THR A O 1
ATOM 2307 N N . ASP A 1 289 ? 19.646 3.750 16.402 1.00 13.53 289 ASP A N 1
ATOM 2308 C CA . ASP A 1 289 ? 20.432 3.675 17.625 1.00 12.54 289 ASP A CA 1
ATOM 2309 C C . ASP A 1 289 ? 19.993 4.686 18.674 1.00 14.85 289 ASP A C 1
ATOM 2310 O O . ASP A 1 289 ? 20.430 4.576 19.825 1.00 16.86 289 ASP A O 1
ATOM 2315 N N . LEU A 1 290 ? 19.156 5.660 18.309 1.00 13.15 290 LEU A N 1
ATOM 2316 C CA . LEU A 1 290 ? 18.612 6.608 19.274 1.00 12.47 290 LEU A CA 1
ATOM 2317 C C . LEU A 1 290 ? 17.902 5.852 20.389 1.00 16.49 290 LEU A C 1
ATOM 2318 O O . LEU A 1 290 ? 17.143 4.913 20.122 1.00 16.68 290 LEU A O 1
ATOM 2323 N N . ARG A 1 291 ? 18.181 6.231 21.639 1.00 11.31 291 ARG A N 1
ATOM 2324 C CA . ARG A 1 291 ? 17.614 5.557 22.804 1.00 15.50 291 ARG A CA 1
ATOM 2325 C C . ARG A 1 291 ? 17.251 6.584 23.862 1.00 13.45 291 ARG A C 1
ATOM 2326 O O . ARG A 1 291 ? 17.997 7.542 24.084 1.00 12.14 291 ARG A O 1
ATOM 2334 N N . PHE A 1 292 ? 16.110 6.380 24.528 1.00 10.05 292 PHE A N 1
ATOM 2335 C CA . PHE A 1 292 ? 15.768 7.201 25.682 1.00 10.02 292 PHE A CA 1
ATOM 2336 C C . PHE A 1 292 ? 15.576 6.360 26.934 1.00 13.44 292 PHE A C 1
ATOM 2337 O O . PHE A 1 292 ? 15.374 5.142 26.876 1.00 8.43 292 PHE A O 1
ATOM 2345 N N . ARG A 1 293 ? 15.615 7.046 28.071 1.00 11.68 293 ARG A N 1
ATOM 2346 C CA . ARG A 1 293 ? 15.434 6.420 29.375 1.00 12.05 293 ARG A CA 1
ATOM 2347 C C . ARG A 1 293 ? 14.070 6.797 29.933 1.00 15.74 293 ARG A C 1
ATOM 2348 O O . ARG A 1 293 ? 13.704 7.973 29.947 1.00 14.01 293 ARG A O 1
ATOM 2356 N N . THR A 1 294 ? 13.319 5.795 30.388 1.00 16.69 294 THR A N 1
ATOM 2357 C CA . THR A 1 294 ? 12.056 6.039 31.070 1.00 13.55 294 THR A CA 1
ATOM 2358 C C . THR A 1 294 ? 12.200 6.030 32.586 1.00 20.17 294 THR A C 1
ATOM 2359 O O . THR A 1 294 ? 11.264 6.432 33.284 1.00 18.11 294 THR A O 1
ATOM 2363 N N . GLU A 1 295 ? 13.349 5.597 33.100 1.00 19.23 295 GLU A N 1
ATOM 2364 C CA . GLU A 1 295 ? 13.693 5.672 34.513 1.00 22.95 295 GLU A CA 1
ATOM 2365 C C . GLU A 1 295 ? 15.105 6.210 34.641 1.00 23.57 295 GLU A C 1
ATOM 2366 O O . GLU A 1 295 ? 15.989 5.806 33.882 1.00 22.34 295 GLU A O 1
#

B-factor: mean 19.62, std 9.47, range [4.22, 75.93]

Nearest PDB structures (foldseek):
  8xjp-assembly1_A  TM=1.003E+00  e=6.220E-59  Bambusicola thoracicus
  3ckl-assembly2_B  TM=9.940E-01  e=2.798E-41  Homo sapiens
  2z5f-assembly1_B  TM=9.928E-01  e=2.447E-40  Homo sapiens
  2zvq-assembly1_X  TM=9.899E-01  e=4.171E-39  Mus musculus
  2a3r-assembly2_B  TM=9.877E-01  e=6.880E-39  Homo sapiens

InterPro domains:
  IPR000863 Sulfotransferase domain [PF00685] (38-288)
  IPR027417 P-loop containing nucleoside triphosphate hydrolase [G3DSA:3.40.50.300] (2-296)
  IPR027417 P-loop containing nucleoside triphosphate hydrolase [SSF52540] (9-295)

Solvent-accessible surface area: 12730 Å² total; per-residue (Å²): 103,1,92,154,54,18,73,71,89,53,37,98,14,110,63,24,24,0,5,19,0,10,15,50,105,19,102,40,0,57,117,14,135,3,64,82,92,0,5,0,0,0,0,1,3,28,0,11,10,10,32,0,2,6,0,0,10,1,1,46,48,52,6,52,48,70,108,4,65,139,73,23,6,62,86,13,3,5,23,0,0,41,4,0,40,62,76,82,85,24,3,14,103,42,0,66,119,40,110,55,64,5,6,0,18,0,19,0,8,4,100,10,0,2,126,26,0,36,126,51,35,0,58,0,0,0,0,0,18,1,2,13,2,0,0,0,16,3,24,35,32,0,37,1,13,48,13,5,64,100,16,39,85,34,78,107,7,4,100,32,2,26,58,10,129,2,0,7,1,25,0,3,92,2,0,59,24,0,48,106,79,110,151,128,16,65,20,26,19,0,34,13,10,32,2,82,107,60,28,107,97,2,0,69,79,0,4,147,52,23,69,73,167,39,88,138,118,12,20,72,28,0,16,130,68,0,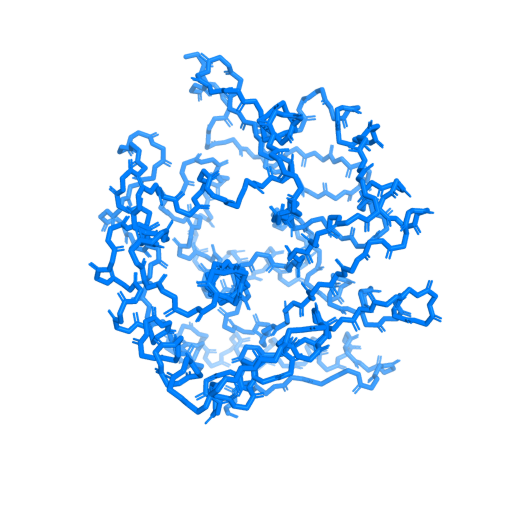35,41,98,28,5,100,94,42,84,11,0,26,20,62,90,25,56,87,81,5,11,51,52,73,79,7,72,37,20,56,102,16,74,36,11,4,18,106,106,45,15,70,138,74,21,39,64,110,2,63,144,78,49,63,134,69,17,65,81,25,96,5,190,28,98,40,139

Organism: Bambusicola thoracicus (NCBI:txid9083)

Foldseek 3Di:
DLLVQFQDAFDDDPRATAQRQLPPPCVLQQPQAAALQEEEEEEAPPQQSLLVLLLLVCLVVLQDVVVLQPAASCLQAPESRAGRPPPDDGSSVSQVPDDPPHYYYYHAAPVRRHCNCLVSLHEYEYEGEDLLVRLVLVLLQLCFFRSANNQPDSVSSLVCQCQQNGHNGHSLRRLVRVVVCCVRGHYHYHYLVVCVVPVLVVSVVSCVSSVGDHDPVSSVSSNVCSDLVNQCVRPRRFCPPPDCVGGVCVSATNSHPSDQQCSVVPQDPVNVVVVVVSVCVSCPPDPDDHDSD

Sequence (293 aa):
TVDRYLRQPWSVVHGIPMVCAFAPNWERVDNFQSRPEDIVVATFPKSGTTWVSEIVDMILQGGDPEKCKRDAIVNRVPMLEFAAPGEMPTGSEVLATMPSPRVVKSHLPAHILPKSFWDNGCKIIYVGRNAKDVAVSFYHFDLMNKFEQHPGTWDQYLEAFMAGKVAYGSWFDHVRGYWERRQEHPILYLFYEDMKEDLRREITKVAQFLGQELTEVALDAIAHHTSFEAMRDNPSTNYSTVPSHLMDHGVSPFMRKGITGDWKNHFTVAQNAHFDQYYAQKMAGTDLRFRTE

Radius of gyration: 18.08 Å; Cα contacts (8 Å, |Δi|>4): 474; chains: 1; bounding box: 46×46×38 Å

Secondary structure (DSSP, 8-state):
-GGGGTT---EEETTEEE-GGGSTTTHHHHT----TT-EEEEESTTSSHHHHHHHHHHHHTTT-GGGGTSS-HHHHS-BTT--BTTTB--HHHHHHTPPSSPEEEE---GGGS-HHHHHTT-EEEEEE--HHHHHHHHHHHHHHBTTSPP--SHHHHHHHHHTT-STT--HHHHHHHHHHHGGGS-EEEEEHHHHHH-HHHHHHHHHHHTT----HHHHHHHHHHTSHHHHHH-TTTS-TTS-TTTB-TTT--SS----S-GGGGTS-HHHHHHHHHHHHHHHTT--------